Protein AF-A0A7R8CVW8-F1 (afdb_monomer_lite)

Organism: Lepeophtheirus salmonis (NCBI:txid72036)

Foldseek 3Di:
DDDDDDPDDDDDDDPVRVVVVVVVVPDPDDDDPPPPPPPPQPKQKEKEKEKDLDDPVLVVLLLLLLCLVCVVPDDDADWDKWQDDDLCPVPDDPVSSVNYDYHYAYLAPDDADPVLDDPLLHLCNAAAPVPRDDNCVDPVSSVVGPPMIIMIGIDMDRDDDPPCVVVVVVVVVVVVSNVVSSSVSNSRSCCNVRPPDDPVVSVVSNVVD

Radius of gyration: 22.83 Å; chains: 1; bounding box: 54×41×63 Å

Structure (mmCIF, N/CA/C/O backbone):
data_AF-A0A7R8CVW8-F1
#
_entry.id   AF-A0A7R8CVW8-F1
#
loop_
_atom_site.group_PDB
_atom_site.id
_atom_site.type_symbol
_atom_site.label_atom_id
_atom_site.label_alt_id
_atom_site.label_comp_id
_atom_site.label_asym_id
_atom_site.label_entity_id
_atom_site.label_seq_id
_atom_site.pdbx_PDB_ins_code
_atom_site.Cartn_x
_atom_site.Cartn_y
_atom_site.Cartn_z
_atom_site.occupancy
_atom_site.B_iso_or_equiv
_atom_site.auth_seq_id
_atom_site.auth_comp_id
_atom_site.auth_asym_id
_atom_site.auth_atom_id
_atom_site.pdbx_PDB_model_num
ATOM 1 N N . MET A 1 1 ? -0.055 -25.886 -11.369 1.00 27.88 1 MET A N 1
ATOM 2 C CA . MET A 1 1 ? -0.502 -26.611 -12.577 1.00 27.88 1 MET A CA 1
ATOM 3 C C . MET A 1 1 ? -0.217 -25.698 -13.759 1.00 27.88 1 MET A C 1
ATOM 5 O O . MET A 1 1 ? -0.668 -24.564 -13.718 1.00 27.88 1 MET A O 1
ATOM 9 N N . TYR A 1 2 ? 0.627 -26.107 -14.709 1.00 22.52 2 TYR A N 1
ATOM 10 C CA . TYR A 1 2 ? 1.011 -25.260 -15.848 1.00 22.52 2 TYR A CA 1
ATOM 11 C C . TYR A 1 2 ? -0.033 -25.428 -16.958 1.00 22.52 2 TYR A C 1
ATOM 13 O O . TYR A 1 2 ? -0.395 -26.562 -17.266 1.00 22.52 2 TYR A O 1
ATOM 21 N N . VAL A 1 3 ? -0.530 -24.329 -17.525 1.00 26.33 3 VAL A N 1
ATOM 22 C CA . VAL A 1 3 ? -1.507 -24.349 -18.625 1.00 26.33 3 VAL A CA 1
ATOM 23 C C . VAL A 1 3 ? -0.817 -23.799 -19.867 1.00 26.33 3 VAL A C 1
ATOM 25 O O . VAL A 1 3 ? -0.407 -22.640 -19.882 1.00 26.33 3 VAL A O 1
ATOM 28 N N . GLU A 1 4 ? -0.663 -24.627 -20.901 1.00 26.00 4 GLU A N 1
ATOM 29 C CA . GLU A 1 4 ? -0.124 -24.175 -22.186 1.00 26.00 4 GLU A CA 1
ATOM 30 C C . GLU A 1 4 ? -1.107 -23.219 -22.891 1.00 26.00 4 GLU A C 1
ATOM 32 O O . GLU A 1 4 ? -2.299 -23.531 -22.999 1.00 26.00 4 GLU A O 1
ATOM 37 N N . PRO A 1 5 ? -0.642 -22.079 -23.436 1.00 31.22 5 PRO A N 1
ATOM 38 C CA . PRO A 1 5 ? -1.473 -21.227 -24.278 1.00 31.22 5 PRO A CA 1
ATOM 39 C C . PRO A 1 5 ? -1.830 -21.934 -25.592 1.00 31.22 5 PRO A C 1
ATOM 41 O O . PRO A 1 5 ? -0.961 -22.268 -26.396 1.00 31.22 5 PRO A O 1
ATOM 44 N N . SER A 1 6 ? -3.125 -22.135 -25.848 1.00 29.86 6 SER A N 1
ATOM 45 C CA . SER A 1 6 ? -3.589 -22.828 -27.057 1.00 29.86 6 SER A CA 1
ATOM 46 C C . SER A 1 6 ? -3.179 -22.110 -28.357 1.00 29.86 6 SER A C 1
ATOM 48 O O . SER A 1 6 ? -3.366 -20.899 -28.489 1.00 29.86 6 SER A O 1
ATOM 50 N N . HIS A 1 7 ? -2.700 -22.871 -29.349 1.00 40.75 7 HIS A N 1
ATOM 51 C CA . HIS A 1 7 ? -2.137 -22.428 -30.643 1.00 40.75 7 HIS A CA 1
ATOM 52 C C . HIS A 1 7 ? -3.096 -21.697 -31.626 1.00 40.75 7 HIS A C 1
ATOM 54 O O . HIS A 1 7 ? -2.975 -21.856 -32.839 1.00 40.75 7 HIS A O 1
ATOM 60 N N . LYS A 1 8 ? -4.070 -20.902 -31.166 1.00 35.72 8 LYS A N 1
ATOM 61 C CA . LYS A 1 8 ? -5.133 -20.350 -32.036 1.00 35.72 8 LYS A CA 1
ATOM 62 C C . LYS A 1 8 ? -4.965 -18.902 -32.513 1.00 35.72 8 LYS A C 1
ATOM 64 O O . LYS A 1 8 ? -5.762 -18.478 -33.337 1.00 35.72 8 LYS A O 1
ATOM 69 N N . ASN A 1 9 ? -3.920 -18.183 -32.089 1.00 33.19 9 ASN A N 1
ATOM 70 C CA . ASN A 1 9 ? -3.653 -16.792 -32.507 1.00 33.19 9 ASN A CA 1
ATOM 71 C C . ASN A 1 9 ? -2.231 -16.578 -33.072 1.00 33.19 9 ASN A C 1
ATOM 73 O O . ASN A 1 9 ? -1.580 -15.575 -32.786 1.00 33.19 9 ASN A O 1
ATOM 77 N N . LEU A 1 10 ? -1.731 -17.513 -33.887 1.00 36.84 10 LEU A N 1
ATOM 78 C CA . LEU A 1 10 ? -0.516 -17.283 -34.678 1.00 36.84 10 LEU A CA 1
ATOM 79 C C . LEU A 1 10 ? -0.865 -16.491 -35.946 1.00 36.84 10 LEU A C 1
ATOM 81 O O . LEU A 1 10 ? -1.418 -17.038 -36.899 1.00 36.84 10 LEU A O 1
ATOM 85 N N . VAL A 1 11 ? -0.524 -15.200 -35.961 1.00 39.88 11 VAL A N 1
ATOM 86 C CA . VAL A 1 11 ? -0.596 -14.372 -37.174 1.00 39.88 11 VAL A CA 1
ATOM 87 C C . VAL A 1 11 ? 0.464 -14.879 -38.165 1.00 39.88 11 VAL A C 1
ATOM 89 O O . VAL A 1 11 ? 1.637 -14.963 -37.795 1.00 39.88 11 VAL A O 1
ATOM 92 N N . PRO A 1 12 ? 0.104 -15.239 -39.411 1.00 37.38 12 PRO A N 1
ATOM 93 C CA . PRO A 1 12 ? 1.076 -15.745 -40.372 1.00 37.38 12 PRO A CA 1
ATOM 94 C C . PRO A 1 12 ? 2.044 -14.635 -40.797 1.00 37.38 12 PRO A C 1
ATOM 96 O O . PRO A 1 12 ? 1.627 -13.634 -41.377 1.00 37.38 12 PRO A O 1
ATOM 99 N N . LEU A 1 13 ? 3.343 -14.851 -40.557 1.00 40.28 13 LEU A N 1
ATOM 100 C CA . LEU A 1 13 ? 4.413 -13.924 -40.939 1.00 40.28 13 LEU A CA 1
ATOM 101 C C . LEU A 1 13 ? 4.342 -13.567 -42.430 1.00 40.28 13 LEU A C 1
ATOM 103 O O . LEU A 1 13 ? 4.180 -14.452 -43.288 1.00 40.28 13 LEU A O 1
ATOM 107 N N . ARG A 1 14 ? 4.499 -12.273 -42.719 1.00 46.41 14 ARG A N 1
ATOM 108 C CA . ARG A 1 14 ? 4.509 -11.677 -44.060 1.00 46.41 14 ARG A CA 1
ATOM 109 C C . ARG A 1 14 ? 5.733 -12.145 -44.845 1.00 46.41 14 ARG A C 1
ATOM 111 O O . ARG A 1 14 ? 6.725 -12.595 -44.277 1.00 46.41 14 ARG A O 1
ATOM 118 N N . LYS A 1 15 ? 5.675 -12.053 -46.176 1.00 41.94 15 LYS A N 1
ATOM 119 C CA . LYS A 1 15 ? 6.746 -12.561 -47.056 1.00 41.94 15 LYS A CA 1
ATOM 120 C C . LYS A 1 15 ? 8.104 -11.907 -46.756 1.00 41.94 15 LYS A C 1
ATOM 122 O O . LYS A 1 15 ? 9.101 -12.607 -46.648 1.00 41.94 15 LYS A O 1
ATOM 127 N N . GLU A 1 16 ? 8.091 -10.599 -46.513 1.00 41.47 16 GLU A N 1
ATOM 128 C CA . GLU A 1 16 ? 9.238 -9.787 -46.083 1.00 41.47 16 GLU A CA 1
ATOM 129 C C . GLU A 1 16 ? 9.864 -10.255 -44.750 1.00 41.47 16 GLU A C 1
ATOM 131 O O . GLU A 1 16 ? 11.083 -10.306 -44.618 1.00 41.47 16 GLU A O 1
ATOM 136 N N . GLU A 1 17 ? 9.047 -10.698 -43.789 1.00 41.50 17 GLU A N 1
ATOM 137 C CA . GLU A 1 17 ? 9.511 -11.228 -42.496 1.00 41.50 17 GLU A CA 1
ATOM 138 C C . GLU A 1 17 ? 1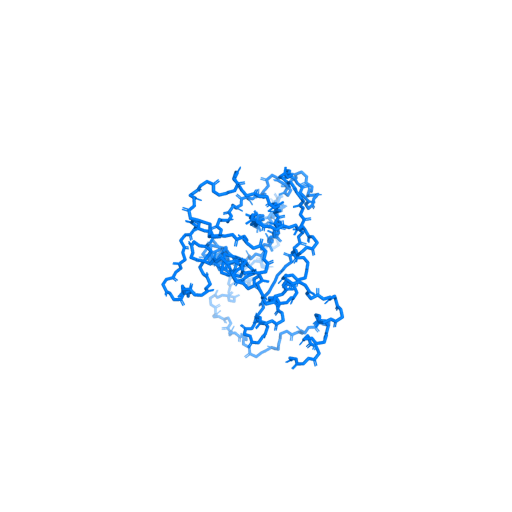0.128 -12.633 -42.646 1.00 41.50 17 GLU A C 1
ATOM 140 O O . GLU A 1 17 ? 11.053 -12.989 -41.919 1.00 41.50 17 GLU A O 1
ATOM 145 N N . ARG A 1 18 ? 9.665 -13.428 -43.624 1.00 44.22 18 ARG A N 1
ATOM 146 C CA . ARG A 1 18 ? 10.248 -14.745 -43.949 1.00 44.22 18 ARG A CA 1
ATOM 147 C C . ARG A 1 18 ? 11.584 -14.621 -44.674 1.00 44.22 18 ARG A C 1
ATOM 149 O O . ARG A 1 18 ? 12.497 -15.390 -44.387 1.00 44.22 18 ARG A O 1
ATOM 156 N N . GLU A 1 19 ? 11.695 -13.666 -45.595 1.00 40.41 19 GLU A N 1
ATOM 157 C CA . GLU A 1 19 ? 12.929 -13.411 -46.345 1.00 40.41 19 GLU A CA 1
ATOM 158 C C . GLU A 1 19 ? 14.057 -12.966 -45.396 1.00 40.41 19 GLU A C 1
ATOM 160 O O . GLU A 1 19 ? 15.161 -13.508 -45.480 1.00 40.41 19 GLU A O 1
ATOM 165 N N . LEU A 1 20 ? 13.755 -12.117 -44.403 1.00 41.78 20 LEU A N 1
ATOM 166 C CA . LEU A 1 20 ? 14.715 -11.689 -43.377 1.00 41.78 20 LEU A CA 1
ATOM 167 C C . LEU A 1 20 ? 15.261 -12.863 -42.536 1.00 41.78 20 LEU A C 1
ATOM 169 O O . LEU A 1 20 ? 16.472 -12.993 -42.381 1.00 41.78 20 LEU A O 1
ATOM 173 N N . ILE A 1 21 ? 14.383 -13.758 -42.064 1.00 43.25 21 ILE A N 1
ATOM 174 C CA . ILE A 1 21 ? 14.769 -14.949 -41.280 1.00 43.25 21 ILE A CA 1
ATOM 175 C C . ILE A 1 21 ? 15.561 -15.952 -42.138 1.00 43.25 21 ILE A C 1
ATOM 177 O O . ILE A 1 21 ? 16.491 -16.593 -41.653 1.00 43.25 21 ILE A O 1
ATOM 181 N N . SER A 1 22 ? 15.234 -16.084 -43.428 1.00 39.56 22 SER A N 1
ATOM 182 C CA . SER A 1 22 ? 15.992 -16.954 -44.339 1.00 39.56 22 SER A CA 1
ATOM 183 C C . SER A 1 22 ? 17.389 -16.414 -44.679 1.00 39.56 22 SER A C 1
ATOM 185 O O . SER A 1 22 ? 18.292 -17.203 -44.959 1.00 39.56 22 SER A O 1
ATOM 187 N N . GLY A 1 23 ? 17.588 -15.092 -44.611 1.00 39.16 23 GLY A N 1
ATOM 188 C CA . GLY A 1 23 ? 18.863 -14.435 -44.906 1.00 39.16 23 GLY A CA 1
ATOM 189 C C . GLY A 1 23 ? 19.966 -14.716 -43.880 1.00 39.16 23 GLY A C 1
ATOM 190 O O . GLY A 1 23 ? 21.131 -14.819 -44.257 1.00 39.16 23 GLY A O 1
ATOM 191 N N . GLU A 1 24 ? 19.619 -14.917 -42.605 1.00 41.38 24 GLU A N 1
ATOM 192 C CA . GLU A 1 24 ? 20.600 -15.211 -41.543 1.00 41.38 24 GLU A CA 1
ATOM 193 C C . GLU A 1 24 ? 21.179 -16.637 -41.611 1.00 41.38 24 GLU A C 1
ATOM 195 O O . GLU A 1 24 ? 22.211 -16.916 -41.005 1.00 41.38 24 GLU A O 1
ATOM 200 N N . ILE A 1 25 ? 20.558 -17.547 -42.371 1.00 39.38 25 ILE A N 1
ATOM 201 C CA . ILE A 1 25 ? 20.956 -18.966 -42.430 1.00 39.38 25 ILE A CA 1
ATOM 202 C C . ILE A 1 25 ? 21.993 -19.228 -43.548 1.00 39.38 25 ILE A C 1
ATOM 204 O O . ILE A 1 25 ? 22.641 -20.274 -43.568 1.00 39.38 25 ILE A O 1
ATOM 208 N N . ALA A 1 26 ? 22.209 -18.276 -44.466 1.00 34.06 26 ALA A N 1
ATOM 209 C CA . ALA A 1 26 ? 22.948 -18.496 -45.714 1.00 34.06 26 ALA A CA 1
ATOM 210 C C . ALA A 1 26 ? 24.179 -17.583 -45.918 1.00 34.06 26 ALA A C 1
ATOM 212 O O . ALA A 1 26 ? 24.284 -16.888 -46.926 1.00 34.06 26 ALA A O 1
ATOM 213 N N . SER A 1 27 ? 25.169 -17.635 -45.016 1.00 36.84 27 SER A N 1
ATOM 214 C CA . SER A 1 27 ? 26.554 -17.240 -45.363 1.00 36.84 27 SER A CA 1
ATOM 215 C C . SER A 1 27 ? 27.634 -17.978 -44.555 1.00 36.84 27 SER A C 1
ATOM 217 O O . SER A 1 27 ? 28.427 -17.402 -43.814 1.00 36.84 27 SER A O 1
ATOM 219 N N . SER A 1 28 ? 27.731 -19.296 -44.750 1.00 43.91 28 SER A N 1
ATOM 220 C CA . SER A 1 28 ? 28.918 -20.059 -44.347 1.00 43.91 28 SER A CA 1
ATOM 221 C C . SER A 1 28 ? 30.106 -19.720 -45.263 1.00 43.91 28 SER A C 1
ATOM 223 O O . SER A 1 28 ? 30.256 -20.315 -46.331 1.00 43.91 28 SER A O 1
ATOM 225 N N . GLY A 1 29 ? 30.951 -18.765 -44.867 1.00 35.19 29 GLY A N 1
ATOM 226 C CA . GLY A 1 29 ? 32.077 -18.325 -45.696 1.00 35.19 29 GLY A CA 1
ATOM 227 C C . GLY A 1 29 ? 33.127 -17.503 -44.951 1.00 35.19 29 GLY A C 1
ATOM 228 O O . GLY A 1 29 ? 33.115 -16.284 -45.027 1.00 35.19 29 GLY A O 1
ATOM 229 N N . SER A 1 30 ? 34.065 -18.196 -44.294 1.00 34.50 30 SER A N 1
ATOM 230 C CA . SER A 1 30 ? 35.358 -17.691 -43.786 1.00 34.50 30 SER A CA 1
ATOM 231 C C . SER A 1 30 ? 35.377 -16.428 -42.900 1.00 34.50 30 SER A C 1
ATOM 233 O O . SER A 1 30 ? 35.234 -15.307 -43.371 1.00 34.50 30 SER A O 1
ATOM 235 N N . GLY A 1 31 ? 35.818 -16.603 -41.649 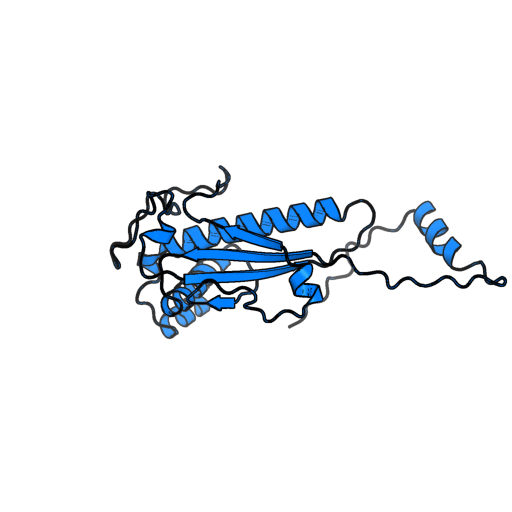1.00 40.84 31 GLY A N 1
ATOM 236 C CA . GLY A 1 31 ? 36.726 -15.626 -41.036 1.00 40.84 31 GLY A CA 1
ATOM 237 C C . GLY A 1 31 ? 36.123 -14.342 -40.461 1.00 40.84 31 GLY A C 1
ATOM 238 O O . GLY A 1 31 ? 36.665 -13.268 -40.693 1.00 40.84 31 GLY A O 1
ATOM 239 N N . ALA A 1 32 ? 35.102 -14.450 -39.611 1.00 27.47 32 ALA A N 1
ATOM 240 C CA . ALA A 1 32 ? 34.828 -13.420 -38.611 1.00 27.47 32 ALA A CA 1
ATOM 241 C C . ALA A 1 32 ? 34.592 -14.073 -37.246 1.00 27.47 32 ALA A C 1
ATOM 243 O O . ALA A 1 32 ? 33.655 -14.853 -37.078 1.00 27.47 32 ALA A O 1
ATOM 244 N N . PHE A 1 33 ? 35.422 -13.728 -36.256 1.00 30.69 33 PHE A N 1
ATOM 245 C CA . PHE A 1 33 ? 35.070 -13.927 -34.851 1.00 30.69 33 PHE A CA 1
ATOM 246 C C . PHE A 1 33 ? 33.942 -12.950 -34.518 1.00 30.69 33 PHE A C 1
ATOM 248 O O . PHE A 1 33 ? 34.175 -11.870 -33.974 1.00 30.69 33 PHE A O 1
ATOM 255 N N . VAL A 1 34 ? 32.707 -13.326 -34.853 1.00 27.77 34 VAL A N 1
ATOM 256 C CA . VAL A 1 34 ? 31.542 -12.712 -34.228 1.00 27.77 34 VAL A CA 1
ATOM 257 C C . VAL A 1 34 ? 31.599 -13.148 -32.775 1.00 27.77 34 VAL A C 1
ATOM 259 O O . VAL A 1 34 ? 31.191 -14.253 -32.418 1.00 27.77 34 VAL A O 1
ATOM 262 N N . PHE A 1 35 ? 32.153 -12.271 -31.937 1.00 24.70 35 PHE A N 1
ATOM 263 C CA . PHE A 1 35 ? 31.831 -12.267 -30.525 1.00 24.70 35 PHE A CA 1
ATOM 264 C C . PHE A 1 35 ? 30.307 -12.271 -30.456 1.00 24.70 35 PHE A C 1
ATOM 266 O O . PHE A 1 35 ? 29.670 -11.246 -30.707 1.00 24.70 35 PHE A O 1
ATOM 273 N N . ILE A 1 36 ? 29.726 -13.424 -30.120 1.00 29.56 36 ILE A N 1
ATOM 274 C CA . ILE A 1 36 ? 28.378 -13.480 -29.575 1.00 29.56 36 ILE A CA 1
ATOM 275 C C . ILE A 1 36 ? 28.516 -12.801 -28.219 1.00 29.56 36 ILE A C 1
ATOM 277 O O . ILE A 1 36 ? 28.740 -13.442 -27.192 1.00 29.56 36 ILE A O 1
ATOM 281 N N . ALA A 1 37 ? 28.491 -11.467 -28.255 1.00 29.45 37 ALA A N 1
ATOM 282 C CA . ALA A 1 37 ? 28.358 -10.642 -27.083 1.00 29.45 37 ALA A CA 1
ATOM 283 C C . ALA A 1 37 ? 27.159 -11.217 -26.347 1.00 29.45 37 ALA A C 1
ATOM 285 O O . ALA A 1 37 ? 26.071 -11.314 -26.927 1.00 29.45 37 ALA A O 1
ATOM 286 N N . ILE A 1 38 ? 27.413 -11.677 -25.119 1.00 38.94 38 ILE A N 1
ATOM 287 C CA . ILE A 1 38 ? 26.400 -12.201 -24.212 1.00 38.94 38 ILE A CA 1
ATOM 288 C C . ILE A 1 38 ? 25.276 -11.184 -24.261 1.00 38.94 38 ILE A C 1
ATOM 290 O O . ILE A 1 38 ? 25.444 -10.059 -23.789 1.00 38.94 38 ILE A O 1
ATOM 294 N N . THR A 1 39 ? 24.181 -11.542 -24.929 1.00 42.22 39 THR A N 1
ATOM 295 C CA . THR A 1 39 ? 23.080 -10.615 -25.130 1.00 42.22 39 THR A CA 1
ATOM 296 C C . THR A 1 39 ? 22.437 -10.535 -23.766 1.00 42.22 39 THR A C 1
ATOM 298 O O . THR A 1 39 ? 21.651 -11.412 -23.407 1.00 42.22 39 THR A O 1
ATOM 301 N N . GLN A 1 40 ? 22.865 -9.556 -22.961 1.00 49.12 40 GLN A N 1
ATOM 302 C CA . GLN A 1 40 ? 22.239 -9.272 -21.686 1.00 49.12 40 GLN A CA 1
ATOM 303 C C . GLN A 1 40 ? 20.766 -9.078 -22.005 1.00 49.12 40 GLN A C 1
ATOM 305 O O . GLN A 1 40 ? 20.382 -8.135 -22.694 1.00 49.12 40 GLN A O 1
ATOM 310 N N . PHE A 1 41 ? 19.958 -10.048 -21.587 1.00 54.00 41 PHE A N 1
ATOM 311 C CA . PHE A 1 41 ? 18.521 -9.909 -21.631 1.00 54.00 41 PHE A CA 1
ATOM 312 C C . PHE A 1 41 ? 18.220 -8.720 -20.732 1.00 54.00 41 PHE A C 1
ATOM 314 O O . PHE A 1 41 ? 18.462 -8.804 -19.527 1.00 54.00 41 PHE A O 1
ATOM 321 N N . GLU A 1 42 ? 17.772 -7.614 -21.322 1.00 59.06 42 GLU A N 1
ATOM 322 C CA . GLU A 1 42 ? 17.341 -6.458 -20.551 1.00 59.06 42 GLU A CA 1
ATOM 323 C C . GLU A 1 42 ? 16.202 -6.925 -19.641 1.00 59.06 42 GLU A C 1
ATOM 325 O O . GLU A 1 42 ? 15.136 -7.363 -20.078 1.00 59.06 42 GLU A O 1
ATOM 330 N N . MET A 1 43 ? 16.529 -6.980 -18.354 1.00 67.19 43 MET A N 1
ATOM 331 C CA . MET A 1 43 ? 15.699 -7.528 -17.299 1.00 67.19 43 MET A CA 1
ATOM 332 C C . MET A 1 43 ? 15.317 -6.360 -16.415 1.00 67.19 43 MET A C 1
ATOM 334 O O . MET A 1 43 ? 16.145 -5.829 -15.673 1.00 67.19 43 MET A O 1
ATOM 338 N N . LEU A 1 44 ? 14.056 -5.959 -16.495 1.00 75.50 44 LEU A N 1
ATOM 339 C CA . LEU A 1 44 ? 13.541 -4.901 -15.655 1.00 75.50 44 LEU A CA 1
ATOM 340 C C . LEU A 1 44 ? 13.243 -5.478 -14.269 1.00 75.50 44 LEU A C 1
ATOM 342 O O . LEU A 1 44 ? 12.343 -6.303 -14.114 1.00 75.50 44 LEU A O 1
ATOM 346 N N . ILE A 1 45 ? 13.976 -5.015 -13.258 1.00 85.88 45 ILE A N 1
ATOM 347 C CA . ILE A 1 45 ? 13.766 -5.394 -11.859 1.00 85.88 45 ILE A CA 1
ATOM 348 C C . ILE A 1 45 ? 13.273 -4.159 -11.100 1.00 85.88 45 ILE A C 1
ATOM 350 O O . ILE A 1 45 ? 13.993 -3.165 -11.003 1.00 85.88 45 ILE A O 1
ATOM 354 N N . LYS A 1 46 ? 12.063 -4.220 -10.534 1.00 88.94 46 LYS A N 1
ATOM 355 C CA . LYS A 1 46 ? 11.516 -3.171 -9.660 1.00 88.94 46 LYS A CA 1
ATOM 356 C C . LYS A 1 46 ? 11.103 -3.736 -8.312 1.00 88.94 46 LYS A C 1
ATOM 358 O O . LYS A 1 46 ? 10.460 -4.775 -8.232 1.00 88.94 46 LYS A O 1
ATOM 363 N N . GLU A 1 47 ? 11.449 -3.031 -7.245 1.00 90.75 47 GLU A N 1
ATOM 364 C CA . GLU A 1 47 ? 10.987 -3.324 -5.890 1.00 90.75 47 GLU A CA 1
ATOM 365 C C . GLU A 1 47 ? 10.057 -2.205 -5.430 1.00 90.75 47 GLU A C 1
ATOM 367 O O . GLU A 1 47 ? 10.505 -1.103 -5.101 1.00 90.75 47 GLU A O 1
ATOM 372 N N . PHE A 1 48 ? 8.759 -2.498 -5.424 1.00 92.69 48 PHE A N 1
ATOM 373 C CA . PHE A 1 48 ? 7.737 -1.603 -4.906 1.00 92.69 48 PHE A CA 1
ATOM 374 C C . PHE A 1 48 ? 7.659 -1.758 -3.387 1.00 92.69 48 PHE A C 1
ATOM 376 O O . PHE A 1 48 ? 7.480 -2.860 -2.865 1.00 92.69 48 PHE A O 1
ATOM 383 N N . ARG A 1 49 ? 7.817 -0.644 -2.675 1.00 95.56 49 ARG A N 1
ATOM 384 C CA . ARG A 1 49 ? 7.790 -0.562 -1.215 1.00 95.56 49 ARG A CA 1
ATOM 385 C C . ARG A 1 49 ? 6.524 0.152 -0.783 1.00 95.56 49 ARG A C 1
ATOM 387 O O . ARG A 1 49 ? 6.429 1.369 -0.955 1.00 95.56 49 ARG A O 1
ATOM 394 N N . VAL A 1 50 ? 5.581 -0.595 -0.222 1.00 95.88 50 VAL A N 1
ATOM 395 C CA . VAL A 1 50 ? 4.307 -0.056 0.266 1.00 95.88 50 VAL A CA 1
ATOM 396 C C . VAL A 1 50 ? 4.344 -0.023 1.785 1.00 95.88 50 VAL A C 1
ATOM 398 O O . VAL A 1 50 ? 4.459 -1.065 2.427 1.00 95.88 50 VAL A O 1
ATOM 401 N N . THR A 1 51 ? 4.309 1.176 2.360 1.00 95.31 51 THR A N 1
ATOM 402 C CA . THR A 1 51 ? 4.283 1.354 3.821 1.00 95.31 51 THR A CA 1
ATOM 403 C C . THR A 1 51 ? 2.836 1.307 4.298 1.00 95.31 51 THR A C 1
ATOM 405 O O . THR A 1 51 ? 1.976 1.876 3.628 1.00 95.31 51 THR A O 1
ATOM 408 N N . LEU A 1 52 ? 2.553 0.665 5.436 1.00 96.81 52 LEU A N 1
ATOM 409 C CA . LEU A 1 52 ? 1.203 0.618 6.017 1.00 96.81 52 LEU A CA 1
ATOM 410 C C . LEU A 1 52 ? 1.206 0.788 7.544 1.00 96.81 52 LEU A C 1
ATOM 412 O O . LEU A 1 52 ? 2.130 0.303 8.202 1.00 96.81 52 LEU A O 1
ATOM 416 N N . PRO A 1 53 ? 0.150 1.397 8.121 1.00 96.75 53 PRO A N 1
ATOM 417 C CA . PRO A 1 53 ? -0.043 1.562 9.565 1.00 96.75 53 PRO A CA 1
ATOM 418 C C . PRO A 1 53 ? -0.584 0.271 10.224 1.00 96.75 53 PRO A C 1
ATOM 420 O O . PRO A 1 53 ? -1.686 0.230 10.784 1.00 96.75 53 PRO A O 1
ATOM 423 N N . MET A 1 54 ? 0.154 -0.830 10.091 1.00 96.12 54 MET A N 1
ATOM 424 C CA . MET A 1 54 ? -0.178 -2.118 10.705 1.00 96.12 54 MET A CA 1
ATOM 425 C C . MET A 1 54 ? 1.070 -2.924 11.055 1.00 96.12 54 MET A C 1
ATOM 427 O O . MET A 1 54 ? 2.177 -2.608 10.626 1.00 96.12 54 MET A O 1
ATOM 431 N N . THR A 1 55 ? 0.899 -3.963 11.863 1.00 94.88 55 THR A N 1
ATOM 432 C CA . THR A 1 55 ? 1.933 -4.973 12.103 1.00 94.88 55 THR A CA 1
ATOM 433 C C . THR A 1 55 ? 2.064 -5.919 10.906 1.00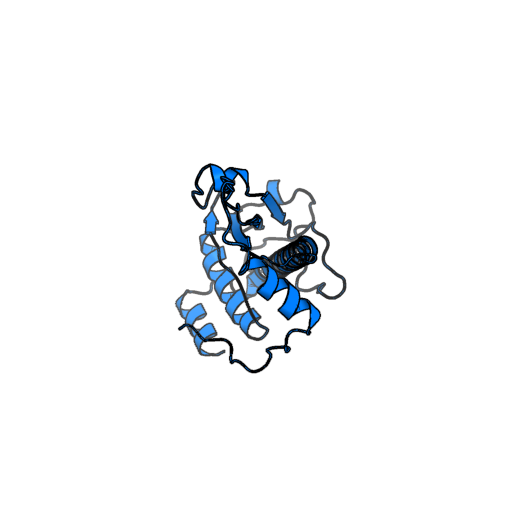 94.88 55 THR A C 1
ATOM 435 O O . THR A 1 55 ? 1.180 -6.014 10.055 1.00 94.88 55 THR A O 1
ATOM 438 N N . VAL A 1 56 ? 3.172 -6.662 10.847 1.00 90.44 56 VAL A N 1
ATOM 439 C CA . VAL A 1 56 ? 3.368 -7.728 9.846 1.00 90.44 56 VAL A CA 1
ATOM 440 C C . VAL A 1 56 ? 2.349 -8.857 10.016 1.00 90.44 56 VAL A C 1
ATOM 442 O O . VAL A 1 56 ? 1.872 -9.406 9.028 1.00 90.44 56 VAL A O 1
ATOM 445 N N . ASP A 1 57 ? 1.994 -9.168 11.259 1.00 88.69 57 ASP A N 1
ATOM 446 C CA . ASP A 1 57 ? 1.131 -10.297 11.602 1.00 88.69 57 ASP A CA 1
ATOM 447 C C . ASP A 1 57 ? -0.334 -9.975 11.217 1.00 88.69 57 ASP A C 1
ATOM 449 O O . ASP A 1 57 ? -1.027 -10.801 10.628 1.00 88.69 57 ASP A O 1
ATOM 453 N N . GLU A 1 58 ? -0.772 -8.724 11.427 1.00 94.25 58 GLU A N 1
ATOM 454 C CA . GLU A 1 58 ? -2.030 -8.197 10.871 1.00 94.25 58 GLU A CA 1
ATOM 455 C C . GLU A 1 58 ? -2.029 -8.189 9.339 1.00 94.25 58 GLU A C 1
ATOM 457 O O . GLU A 1 58 ? -3.029 -8.571 8.733 1.00 94.25 58 GLU A O 1
ATOM 462 N N . TYR A 1 59 ? -0.920 -7.784 8.704 1.00 92.38 59 TYR A N 1
ATOM 463 C CA . TYR A 1 59 ? -0.836 -7.713 7.243 1.00 92.38 59 TYR A CA 1
ATOM 464 C C . TYR A 1 59 ? -1.066 -9.075 6.575 1.00 92.38 59 TYR A C 1
ATOM 466 O O . TYR A 1 59 ? -1.725 -9.127 5.543 1.00 92.38 59 TYR A O 1
ATOM 474 N N . GLN A 1 60 ? -0.592 -10.177 7.168 1.00 86.88 60 GLN A N 1
ATOM 475 C CA . GLN A 1 60 ? -0.824 -11.528 6.636 1.00 86.88 60 GLN A CA 1
ATOM 476 C C . GLN A 1 60 ? -2.324 -11.852 6.524 1.00 86.88 60 GLN A C 1
ATOM 478 O O . GLN A 1 60 ? -2.783 -12.317 5.481 1.00 86.88 60 GLN A O 1
ATOM 483 N N . VAL A 1 61 ? -3.105 -11.545 7.565 1.00 91.00 61 VAL A N 1
ATOM 484 C CA . VAL A 1 61 ? -4.567 -11.731 7.569 1.00 91.00 61 VAL A CA 1
ATOM 485 C C . VAL A 1 61 ? -5.243 -10.739 6.616 1.00 91.00 61 VAL A C 1
ATOM 487 O O . VAL A 1 61 ? -6.090 -11.123 5.808 1.00 91.00 61 VAL A O 1
ATOM 490 N N . ALA A 1 62 ? -4.841 -9.468 6.677 1.00 92.94 62 ALA A N 1
ATOM 491 C CA . ALA A 1 62 ? -5.395 -8.381 5.876 1.00 92.94 62 ALA A CA 1
ATOM 492 C C . ALA A 1 62 ? -5.217 -8.603 4.369 1.00 92.94 62 ALA A C 1
ATOM 494 O O . ALA A 1 62 ? -6.138 -8.361 3.586 1.00 92.94 62 ALA A O 1
ATOM 495 N N . GLN A 1 63 ? -4.038 -9.081 3.966 1.00 87.81 63 GLN A N 1
ATOM 496 C CA . GLN A 1 63 ? -3.713 -9.417 2.590 1.00 87.81 63 GLN A CA 1
ATOM 497 C C . GLN A 1 63 ? -4.591 -10.558 2.092 1.00 87.81 63 GLN A C 1
ATOM 499 O O . GLN A 1 63 ? -5.225 -10.392 1.058 1.00 87.81 63 GLN A O 1
ATOM 504 N N . LEU A 1 64 ? -4.631 -11.694 2.796 1.00 86.50 64 LEU A N 1
ATOM 505 C CA . LEU A 1 64 ? -5.388 -12.865 2.345 1.00 86.50 64 LEU A CA 1
ATOM 506 C C . LEU A 1 64 ? -6.885 -12.560 2.260 1.00 86.50 64 LEU A C 1
ATOM 508 O O . LEU A 1 64 ? -7.506 -12.855 1.244 1.00 86.50 64 LEU A O 1
ATOM 512 N N . TYR A 1 65 ? -7.437 -11.855 3.254 1.00 90.12 65 TYR A N 1
ATOM 513 C CA . TYR A 1 65 ? -8.805 -11.338 3.188 1.00 90.12 65 TYR A CA 1
ATOM 514 C C . TYR A 1 65 ? -9.029 -10.470 1.943 1.00 90.12 65 TYR A C 1
ATOM 516 O O . TYR A 1 65 ? -9.990 -10.667 1.202 1.00 90.12 65 TYR A O 1
ATOM 524 N N . SER A 1 66 ? -8.131 -9.513 1.693 1.00 88.19 66 SER A N 1
ATOM 525 C CA . SER A 1 66 ? -8.276 -8.578 0.574 1.00 88.19 66 SER A CA 1
ATOM 526 C C . SER A 1 66 ? -8.059 -9.258 -0.777 1.00 88.19 66 SER A C 1
ATOM 528 O O . SER A 1 66 ? -8.687 -8.855 -1.746 1.00 88.19 66 SER A O 1
ATOM 530 N N . VAL A 1 67 ? -7.230 -10.305 -0.855 1.00 84.12 67 VAL A N 1
ATOM 531 C CA . VAL A 1 67 ? -7.088 -11.157 -2.045 1.00 84.12 67 VAL A CA 1
ATOM 532 C C . VAL A 1 67 ? -8.342 -11.998 -2.257 1.00 84.12 67 VAL A C 1
ATOM 534 O O . VAL A 1 67 ? -8.796 -12.064 -3.387 1.00 84.12 67 VAL A O 1
ATOM 537 N N . ALA A 1 68 ? -8.942 -12.584 -1.219 1.00 82.19 68 ALA A N 1
ATOM 538 C CA . ALA A 1 68 ? -10.183 -13.353 -1.346 1.00 82.19 68 ALA A CA 1
ATOM 539 C C . ALA A 1 68 ? -11.391 -12.474 -1.735 1.00 82.19 68 ALA A C 1
ATOM 541 O O . ALA A 1 68 ? -12.253 -12.897 -2.503 1.00 82.19 68 ALA A O 1
ATOM 542 N N . GLU A 1 69 ? -11.457 -11.233 -1.246 1.00 82.62 69 GLU A N 1
ATOM 543 C CA . GLU A 1 69 ? -12.474 -10.260 -1.670 1.00 82.62 69 GLU A CA 1
ATOM 544 C C . GLU A 1 69 ? -12.196 -9.694 -3.072 1.00 82.62 69 GLU A C 1
ATOM 546 O O . GLU A 1 69 ? -13.128 -9.512 -3.857 1.00 82.62 69 G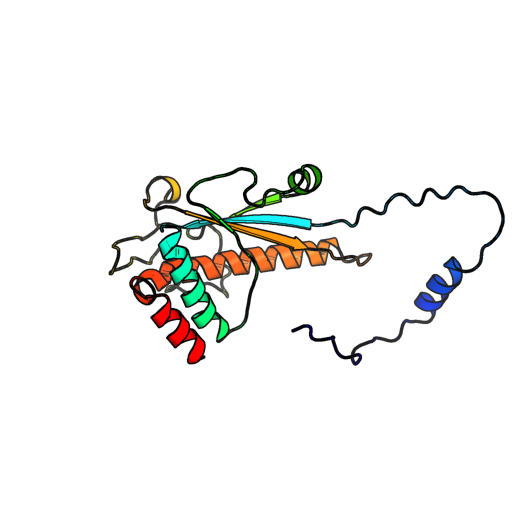LU A O 1
ATOM 551 N N . ALA A 1 70 ? -10.929 -9.436 -3.418 1.00 73.25 70 ALA A N 1
ATOM 552 C CA . ALA A 1 70 ? -10.545 -8.943 -4.739 1.00 73.25 70 ALA A CA 1
ATOM 553 C C . ALA A 1 70 ? -10.563 -10.034 -5.820 1.00 73.25 70 ALA A C 1
ATOM 555 O O . ALA A 1 70 ? -10.810 -9.702 -6.971 1.00 73.25 70 ALA A O 1
ATOM 556 N N . SER A 1 71 ? -10.381 -11.318 -5.486 1.00 65.44 71 SER A N 1
ATOM 557 C CA . SER A 1 71 ? -10.381 -12.434 -6.449 1.00 65.44 71 SER A CA 1
ATOM 558 C C . SER A 1 71 ? -11.747 -12.667 -7.091 1.00 65.44 71 SER A C 1
ATOM 560 O O . SER A 1 71 ? -11.810 -13.151 -8.219 1.00 65.44 71 SER A O 1
ATOM 562 N N . LYS A 1 72 ? -12.822 -12.177 -6.458 1.00 65.88 72 LYS A N 1
ATOM 563 C CA . LYS A 1 72 ? -14.145 -11.970 -7.077 1.00 65.88 72 LYS A CA 1
ATOM 564 C C . LYS A 1 72 ? -14.089 -11.059 -8.322 1.00 65.88 72 LYS A C 1
ATOM 566 O O . LYS A 1 72 ? -15.069 -10.980 -9.053 1.00 65.88 72 LYS A O 1
ATOM 571 N N . ASN A 1 73 ? -12.965 -10.364 -8.539 1.00 54.25 73 ASN A N 1
ATOM 572 C CA . ASN A 1 73 ? -12.679 -9.377 -9.585 1.00 54.25 73 ASN A CA 1
ATOM 573 C C . ASN A 1 73 ? -11.211 -9.450 -10.133 1.00 54.25 73 ASN A C 1
ATOM 575 O O . ASN A 1 73 ? -10.709 -8.441 -10.625 1.00 54.25 73 ASN A O 1
ATOM 579 N N . GLU A 1 74 ? -10.551 -10.623 -10.090 1.00 37.56 74 GLU A N 1
ATOM 580 C CA . GLU A 1 74 ? -9.197 -10.953 -10.636 1.00 37.56 74 GLU A CA 1
ATOM 581 C C . GLU A 1 74 ? -7.912 -10.557 -9.832 1.00 37.56 74 GLU A C 1
ATOM 583 O O . GLU A 1 74 ? -7.954 -9.973 -8.753 1.00 37.56 74 GLU A O 1
ATOM 588 N N . THR A 1 75 ? -6.735 -11.009 -10.309 1.00 42.25 75 THR A N 1
ATOM 589 C CA . THR A 1 75 ? -5.461 -11.216 -9.555 1.00 42.25 75 THR A CA 1
ATOM 590 C C . THR A 1 75 ? -4.214 -10.882 -10.408 1.00 42.25 75 THR A C 1
ATOM 592 O O . THR A 1 75 ? -4.339 -10.846 -11.626 1.00 42.25 75 THR A O 1
ATOM 595 N N . GLY A 1 76 ? -2.965 -10.727 -9.928 1.00 38.25 76 GLY A N 1
ATOM 596 C CA . GLY A 1 76 ? -2.329 -10.874 -8.598 1.00 38.25 76 GLY A CA 1
ATOM 597 C C . GLY A 1 76 ? -0.793 -11.091 -8.743 1.00 38.25 76 GLY A C 1
ATOM 598 O O . GLY A 1 76 ? -0.328 -11.348 -9.850 1.00 38.25 76 GLY A O 1
ATOM 599 N N . GLY A 1 77 ? 0.019 -11.005 -7.670 1.00 39.75 77 GLY A N 1
ATOM 600 C CA . GLY A 1 77 ? 1.500 -11.074 -7.770 1.00 39.75 77 GLY A CA 1
ATOM 601 C C . GLY A 1 77 ? 2.264 -11.286 -6.444 1.00 39.75 77 GLY A C 1
ATOM 602 O O . GLY A 1 77 ? 1.690 -11.145 -5.367 1.00 39.75 77 GLY A O 1
ATOM 603 N N . GLY A 1 78 ? 3.553 -11.662 -6.524 1.00 47.97 78 GLY A N 1
ATOM 604 C CA . GLY A 1 78 ? 4.379 -12.146 -5.394 1.00 47.97 78 GLY A CA 1
ATOM 605 C C . GLY A 1 78 ? 4.931 -11.087 -4.417 1.00 47.97 78 GLY A C 1
ATOM 606 O O . GLY A 1 78 ? 4.921 -9.887 -4.695 1.00 47.97 78 GLY A O 1
ATOM 607 N N . GLU A 1 79 ? 5.428 -11.530 -3.252 1.00 55.03 79 GLU A N 1
ATOM 608 C CA . GLU A 1 79 ? 5.676 -10.650 -2.096 1.00 55.03 79 GLU A CA 1
ATOM 609 C C . GLU A 1 79 ? 6.740 -11.124 -1.082 1.00 55.03 79 GLU A C 1
ATOM 611 O O . GLU A 1 79 ? 6.897 -12.318 -0.845 1.00 55.03 79 GLU A O 1
ATOM 616 N N . GLY A 1 80 ? 7.395 -10.160 -0.412 1.00 61.56 80 GLY A N 1
ATOM 617 C CA . GLY A 1 80 ? 7.978 -10.313 0.929 1.00 61.56 80 GLY A CA 1
ATOM 618 C C . GLY A 1 80 ? 7.566 -9.165 1.874 1.00 61.56 80 GLY A C 1
ATOM 619 O O . GLY A 1 80 ? 7.236 -8.071 1.415 1.00 61.56 80 GLY A O 1
ATOM 620 N N . VAL A 1 81 ? 7.594 -9.392 3.193 1.00 68.25 81 VAL A N 1
ATOM 621 C CA . VAL A 1 81 ? 7.039 -8.480 4.220 1.00 68.25 81 VAL A CA 1
ATOM 622 C C . VAL A 1 81 ? 8.031 -8.281 5.379 1.00 68.25 81 VAL A C 1
ATOM 624 O O . VAL A 1 81 ? 8.558 -9.266 5.890 1.00 68.25 81 VAL A O 1
ATOM 627 N N . GLU A 1 82 ? 8.285 -7.042 5.834 1.00 66.88 82 GLU A N 1
ATOM 628 C CA . GLU A 1 82 ? 9.231 -6.774 6.941 1.00 66.88 82 GLU A CA 1
ATOM 629 C C . GLU A 1 82 ? 8.782 -5.633 7.887 1.00 66.88 82 GLU A C 1
ATOM 631 O O . GLU A 1 82 ? 8.075 -4.703 7.495 1.00 66.88 82 GLU A O 1
ATOM 636 N N . ARG A 1 83 ? 9.232 -5.684 9.154 1.00 58.94 83 ARG A N 1
ATOM 637 C CA . ARG A 1 83 ? 8.937 -4.689 10.212 1.00 58.94 83 ARG A CA 1
ATOM 638 C C . ARG A 1 83 ? 9.738 -3.374 10.107 1.00 58.94 83 ARG A C 1
ATOM 640 O O . ARG A 1 83 ? 9.469 -2.462 10.881 1.00 58.94 83 ARG A O 1
ATOM 647 N N . ARG A 1 84 ? 10.750 -3.254 9.230 1.00 62.59 84 ARG A N 1
ATOM 648 C CA . ARG A 1 84 ? 11.597 -2.041 9.073 1.00 62.59 84 ARG A CA 1
ATOM 649 C C . ARG A 1 84 ? 12.118 -1.855 7.641 1.00 62.59 84 ARG A C 1
ATOM 651 O O . ARG A 1 84 ? 12.046 -2.764 6.820 1.00 62.59 84 ARG A O 1
ATOM 658 N N . PHE A 1 85 ? 12.682 -0.676 7.353 1.00 61.50 85 PHE A N 1
ATOM 659 C CA . PHE A 1 85 ? 13.356 -0.366 6.084 1.00 61.50 85 PHE A CA 1
ATOM 660 C C . PHE A 1 85 ? 14.706 -1.102 5.930 1.00 61.50 85 PHE A C 1
ATOM 662 O O . PHE A 1 85 ? 15.707 -0.679 6.508 1.00 61.50 85 PHE A O 1
ATOM 669 N N . ARG A 1 86 ? 14.768 -2.147 5.090 1.00 72.94 86 ARG A N 1
ATOM 670 C CA . ARG A 1 86 ? 16.001 -2.886 4.728 1.00 72.94 86 ARG A CA 1
ATOM 671 C C . ARG A 1 86 ? 16.429 -2.563 3.284 1.00 72.94 86 ARG A C 1
ATOM 673 O O . ARG A 1 86 ? 15.631 -2.131 2.444 1.00 72.94 86 ARG A O 1
ATOM 680 N N . LYS A 1 87 ? 17.723 -2.713 2.968 1.00 79.06 87 LYS A N 1
ATOM 681 C CA . LYS A 1 87 ? 18.277 -2.372 1.636 1.00 79.06 87 LYS A CA 1
ATOM 682 C C . LYS A 1 87 ? 18.038 -3.461 0.581 1.00 79.06 87 LYS A C 1
ATOM 684 O O . LYS A 1 87 ? 17.828 -3.117 -0.580 1.00 79.06 87 LYS A O 1
ATOM 689 N N . ASN A 1 88 ? 18.071 -4.734 0.969 1.00 84.31 88 ASN A N 1
ATOM 690 C CA . ASN A 1 88 ? 17.931 -5.897 0.086 1.00 84.31 88 ASN A CA 1
ATOM 691 C C . ASN A 1 88 ? 17.164 -7.002 0.831 1.00 84.31 88 ASN A C 1
ATOM 693 O O . ASN A 1 88 ? 17.781 -7.820 1.502 1.00 84.31 88 ASN A O 1
ATOM 697 N N . VAL A 1 89 ? 15.826 -6.957 0.807 1.00 80.50 89 VAL A N 1
ATOM 698 C CA . VAL A 1 89 ? 14.975 -7.942 1.512 1.00 80.50 89 VAL A CA 1
ATOM 699 C C . VAL A 1 89 ? 15.006 -9.290 0.806 1.00 80.50 89 VAL A C 1
ATOM 701 O O . VAL A 1 89 ? 15.152 -10.316 1.452 1.00 80.50 89 VAL A O 1
ATOM 704 N N . HIS A 1 90 ? 14.947 -9.252 -0.524 1.00 78.81 90 HIS A N 1
ATOM 705 C CA . HIS A 1 90 ? 14.916 -10.408 -1.425 1.00 78.81 90 HIS A CA 1
ATOM 706 C C . HIS A 1 90 ? 16.289 -11.043 -1.679 1.00 78.81 90 HIS A C 1
ATOM 708 O O . HIS A 1 90 ? 16.429 -11.845 -2.595 1.00 78.81 90 HIS A O 1
ATOM 714 N N . GLU A 1 91 ? 17.300 -10.626 -0.913 1.00 85.50 91 GLU A N 1
ATOM 715 C CA . GLU A 1 91 ? 18.675 -11.150 -0.920 1.00 85.50 91 GLU A CA 1
ATOM 716 C C . GLU A 1 91 ? 19.267 -11.307 -2.333 1.00 85.50 91 GLU A C 1
ATOM 718 O O . GLU A 1 91 ? 19.993 -12.244 -2.645 1.00 85.50 91 GLU A O 1
ATOM 723 N N . LEU A 1 92 ? 18.958 -10.336 -3.202 1.00 83.44 92 LEU A N 1
ATOM 724 C CA . LEU A 1 92 ? 19.413 -10.308 -4.586 1.00 83.44 92 LEU A CA 1
ATOM 725 C C . LEU A 1 92 ? 20.936 -10.246 -4.680 1.00 83.44 92 LEU A C 1
ATOM 727 O O . LEU A 1 92 ? 21.565 -9.398 -4.040 1.00 83.44 92 LEU A O 1
ATOM 731 N N . GLU A 1 93 ? 21.478 -11.064 -5.581 1.00 87.81 93 GLU A N 1
ATOM 732 C CA . GLU A 1 93 ? 22.859 -10.993 -6.059 1.00 87.81 93 GLU A CA 1
ATOM 733 C C . GLU A 1 93 ? 23.249 -9.577 -6.493 1.00 87.81 93 GLU A C 1
ATOM 735 O O . GLU A 1 93 ? 22.420 -8.824 -7.013 1.00 87.81 93 GLU A O 1
ATOM 740 N N . ALA A 1 94 ? 24.528 -9.228 -6.328 1.00 88.06 94 ALA A N 1
ATOM 741 C CA . ALA A 1 94 ? 25.031 -7.862 -6.500 1.00 88.06 94 ALA A CA 1
ATOM 742 C C . ALA A 1 94 ? 24.640 -7.217 -7.845 1.00 88.06 94 ALA A C 1
ATOM 744 O O . ALA A 1 94 ? 24.229 -6.054 -7.872 1.00 88.06 94 ALA A O 1
ATOM 745 N N . ASP A 1 95 ? 24.692 -7.976 -8.943 1.00 87.00 95 ASP A N 1
ATOM 746 C CA . ASP A 1 95 ? 24.330 -7.492 -10.279 1.00 87.00 95 ASP A CA 1
ATOM 747 C C . ASP A 1 95 ? 22.829 -7.189 -10.399 1.00 87.00 95 ASP A C 1
ATOM 749 O O . ASP A 1 95 ? 22.439 -6.119 -10.871 1.00 87.00 95 ASP A O 1
ATOM 753 N N . LYS A 1 96 ? 21.967 -8.084 -9.896 1.00 85.25 96 LYS A N 1
ATOM 754 C CA . LYS A 1 96 ? 20.509 -7.873 -9.861 1.00 85.25 96 LYS A CA 1
ATOM 755 C C . LYS A 1 96 ? 20.136 -6.722 -8.929 1.00 85.25 96 LYS A C 1
ATOM 757 O O . LYS A 1 96 ? 19.294 -5.898 -9.273 1.00 85.25 96 LYS A O 1
ATOM 762 N N . LEU A 1 97 ? 20.801 -6.622 -7.779 1.00 86.50 97 LEU A N 1
ATOM 763 C CA . LEU A 1 97 ? 20.610 -5.540 -6.817 1.00 86.50 97 LEU A CA 1
ATOM 764 C C . LEU A 1 97 ? 20.997 -4.169 -7.394 1.00 86.50 97 LEU A C 1
ATOM 766 O O . LEU A 1 97 ? 20.372 -3.169 -7.043 1.00 86.50 97 LEU A O 1
ATOM 770 N N . LYS A 1 98 ? 22.003 -4.121 -8.278 1.00 87.88 98 LYS A N 1
ATOM 771 C CA . LYS A 1 98 ? 22.424 -2.911 -8.999 1.00 87.88 98 LYS A CA 1
ATOM 772 C C . LYS A 1 98 ? 21.432 -2.502 -10.094 1.00 87.88 98 LYS A C 1
ATOM 774 O O . LYS A 1 98 ? 21.251 -1.308 -10.308 1.00 87.88 98 LYS A O 1
ATOM 779 N N . MET A 1 99 ? 20.797 -3.466 -10.766 1.00 86.50 99 MET A N 1
ATOM 780 C CA . MET A 1 99 ? 19.759 -3.212 -11.780 1.00 86.50 99 MET A CA 1
ATOM 781 C C . MET A 1 99 ? 18.389 -2.855 -11.178 1.00 86.50 99 MET A C 1
ATOM 783 O O . MET A 1 99 ? 17.561 -2.255 -11.857 1.00 86.50 99 MET A O 1
ATOM 787 N N . ARG A 1 100 ? 18.136 -3.217 -9.913 1.00 89.38 100 ARG A N 1
ATOM 788 C CA . ARG A 1 100 ? 16.850 -3.012 -9.235 1.00 89.38 100 ARG A CA 1
ATOM 789 C C . ARG A 1 100 ? 16.551 -1.536 -8.957 1.00 89.38 100 ARG A C 1
ATOM 791 O O . ARG A 1 100 ? 17.144 -0.932 -8.059 1.00 89.38 100 ARG A O 1
ATOM 798 N N . GLU A 1 101 ? 15.515 -1.013 -9.604 1.00 91.50 101 GLU A N 1
ATOM 799 C CA . GLU A 1 101 ? 14.890 0.257 -9.228 1.00 91.50 101 GLU A CA 1
ATOM 800 C C . GLU A 1 101 ? 14.007 0.076 -7.979 1.00 91.50 101 GLU A C 1
ATOM 802 O O . GLU A 1 101 ? 13.270 -0.904 -7.862 1.00 91.50 101 GLU A O 1
ATOM 807 N N . VAL A 1 102 ? 14.060 1.020 -7.036 1.00 92.81 102 VAL A N 1
ATOM 808 C CA . VAL A 1 102 ? 13.183 1.028 -5.853 1.00 92.81 102 VAL A CA 1
ATOM 809 C C . VAL A 1 102 ? 12.102 2.086 -6.035 1.00 92.81 102 VAL A C 1
ATOM 811 O O . VAL A 1 102 ? 12.404 3.277 -6.076 1.00 92.81 102 VAL A O 1
ATOM 814 N N . VAL A 1 103 ? 10.845 1.651 -6.066 1.00 94.38 103 VAL A N 1
ATOM 815 C CA . VAL A 1 103 ? 9.669 2.522 -6.161 1.00 94.38 103 VAL A CA 1
ATOM 816 C C . VAL A 1 103 ? 8.988 2.553 -4.800 1.00 94.38 103 VAL A C 1
ATOM 818 O O . VAL A 1 103 ? 8.668 1.509 -4.240 1.00 94.38 103 VAL A O 1
ATOM 821 N N . LYS A 1 104 ? 8.757 3.737 -4.237 1.00 95.69 104 LYS A N 1
ATOM 822 C CA . LYS A 1 104 ? 7.919 3.882 -3.037 1.00 95.69 104 LYS A CA 1
ATOM 823 C C . LYS A 1 104 ? 6.473 4.110 -3.466 1.00 95.69 104 LYS A C 1
ATOM 825 O O . LYS A 1 104 ? 6.248 4.778 -4.471 1.00 95.69 104 LYS A O 1
ATOM 830 N N . ILE A 1 105 ? 5.534 3.554 -2.707 1.00 96.62 105 ILE A N 1
ATOM 831 C CA . ILE A 1 105 ? 4.100 3.798 -2.864 1.00 96.62 105 ILE A CA 1
ATOM 832 C C . ILE A 1 105 ? 3.568 4.320 -1.531 1.00 96.62 105 ILE A C 1
ATOM 834 O O . ILE A 1 105 ? 3.741 3.668 -0.496 1.00 96.62 105 ILE A O 1
ATOM 838 N N . ASP A 1 106 ? 2.935 5.489 -1.566 1.00 97.38 106 ASP A N 1
ATOM 839 C CA . ASP A 1 106 ? 2.273 6.106 -0.418 1.00 97.38 106 ASP A CA 1
ATOM 840 C C . ASP A 1 106 ? 0.754 6.020 -0.596 1.00 97.38 106 ASP A C 1
ATOM 842 O O . ASP A 1 106 ? 0.175 6.706 -1.433 1.00 97.38 106 ASP A O 1
ATOM 846 N N . ILE A 1 107 ? 0.096 5.167 0.192 1.00 98.00 107 ILE A N 1
ATOM 847 C CA . ILE A 1 107 ? -1.344 4.908 0.048 1.00 98.00 107 ILE A CA 1
ATOM 848 C C . ILE A 1 107 ? -2.233 6.139 0.299 1.00 98.00 107 ILE A C 1
ATOM 850 O O . ILE A 1 107 ? -3.378 6.150 -0.158 1.00 98.00 107 ILE A O 1
ATOM 854 N N . ALA A 1 108 ? -1.731 7.155 1.008 1.00 97.69 108 ALA A N 1
ATOM 855 C CA . ALA A 1 108 ? -2.466 8.379 1.312 1.00 97.69 108 ALA A CA 1
ATOM 856 C C . ALA A 1 108 ? -2.126 9.522 0.342 1.00 97.69 108 ALA A C 1
ATOM 858 O O . ALA A 1 108 ? -3.029 10.248 -0.066 1.00 97.69 108 ALA A O 1
ATOM 859 N N . ASN A 1 109 ? -0.847 9.668 -0.027 1.00 97.44 109 ASN A N 1
ATOM 860 C CA . ASN A 1 109 ? -0.353 10.817 -0.794 1.00 97.44 109 ASN A CA 1
ATOM 861 C C . ASN A 1 109 ? -0.203 10.580 -2.311 1.00 97.44 109 ASN A C 1
ATOM 863 O O . ASN A 1 109 ? -0.123 11.557 -3.053 1.00 97.44 109 ASN A O 1
ATOM 867 N N . ASP A 1 110 ? -0.118 9.334 -2.790 1.00 97.25 110 ASP A N 1
ATOM 868 C CA . ASP A 1 110 ? 0.057 9.067 -4.224 1.00 97.25 110 ASP A CA 1
ATOM 869 C C . ASP A 1 110 ? -1.243 9.290 -5.018 1.00 97.25 110 ASP A C 1
ATOM 871 O O . ASP A 1 110 ? -2.313 8.814 -4.633 1.00 97.25 110 ASP A O 1
ATOM 875 N N . ASP A 1 111 ? -1.131 9.930 -6.188 1.00 96.06 111 ASP A N 1
ATOM 876 C CA . ASP A 1 111 ? -2.261 10.166 -7.095 1.00 96.06 111 ASP A CA 1
ATOM 877 C C . ASP A 1 111 ? -2.966 8.864 -7.519 1.00 96.06 111 ASP A C 1
ATOM 879 O O . ASP A 1 111 ? -2.362 7.963 -8.116 1.00 96.06 111 ASP A O 1
ATOM 883 N N . VAL A 1 112 ? -4.280 8.819 -7.289 1.00 96.25 112 VAL A N 1
ATOM 884 C CA . VAL A 1 112 ? -5.189 7.754 -7.736 1.00 96.25 112 VAL A CA 1
ATOM 885 C C . VAL A 1 112 ? -5.956 8.228 -8.969 1.00 96.25 112 VAL A C 1
ATOM 887 O O . VAL A 1 112 ? -6.438 9.360 -9.022 1.00 96.25 112 VAL A O 1
ATOM 890 N N . SER A 1 113 ? -6.096 7.367 -9.982 1.00 93.12 113 SER A N 1
ATOM 891 C CA . SER A 1 113 ? -6.825 7.746 -11.195 1.00 93.12 113 SER A CA 1
ATOM 892 C C . SER A 1 113 ? -8.319 7.934 -10.904 1.00 93.12 113 SER A C 1
ATOM 894 O O . SER A 1 113 ? -8.909 7.206 -10.106 1.00 93.12 113 SER A O 1
ATOM 896 N N . ARG A 1 114 ? -8.975 8.875 -11.596 1.00 93.75 114 ARG A N 1
ATOM 897 C CA . ARG A 1 114 ? -10.411 9.160 -11.400 1.00 93.75 114 ARG A CA 1
ATOM 898 C C . ARG A 1 114 ? -11.316 7.932 -11.602 1.00 93.75 114 ARG A C 1
ATOM 900 O O . ARG A 1 114 ? -12.406 7.904 -11.047 1.00 93.75 114 ARG A O 1
ATOM 907 N N . GLY A 1 115 ? -10.889 6.955 -12.406 1.00 93.56 115 GLY A N 1
ATOM 908 C CA . GLY A 1 115 ? -11.629 5.708 -12.626 1.00 93.56 115 GLY A CA 1
ATOM 909 C C . GLY A 1 115 ? -11.436 4.656 -11.529 1.00 93.56 115 GLY A C 1
ATOM 910 O O . GLY A 1 115 ? -12.262 3.759 -11.422 1.00 93.56 115 GLY A O 1
ATOM 911 N N . ASP A 1 116 ? -10.377 4.774 -10.724 1.00 92.81 116 ASP A N 1
ATOM 912 C CA . ASP A 1 116 ? -10.105 3.884 -9.587 1.00 92.81 116 ASP A CA 1
ATOM 913 C C . ASP A 1 116 ? -10.569 4.468 -8.250 1.00 92.81 116 ASP A C 1
ATOM 915 O O . ASP A 1 116 ? -10.768 3.724 -7.294 1.00 92.81 116 ASP A O 1
ATOM 919 N N . TYR A 1 117 ? -10.686 5.798 -8.154 1.00 97.00 117 TYR A N 1
ATOM 920 C CA . TYR A 1 117 ? -10.995 6.463 -6.895 1.00 97.00 117 TYR A CA 1
ATOM 921 C C . TYR A 1 117 ? -12.381 6.070 -6.375 1.00 97.00 117 TYR A C 1
ATOM 923 O O . TYR A 1 117 ? -13.404 6.375 -6.995 1.00 97.00 117 TYR A O 1
ATOM 931 N N . LYS A 1 118 ? -12.402 5.476 -5.180 1.00 95.56 118 LYS A N 1
ATOM 932 C CA . LYS A 1 118 ? -13.600 5.278 -4.366 1.00 95.56 118 LYS A CA 1
ATOM 933 C C . LYS A 1 118 ? -13.388 5.934 -3.007 1.00 95.56 118 LYS A C 1
ATOM 935 O O . LYS A 1 118 ? -12.308 5.844 -2.427 1.00 95.56 118 LYS A O 1
ATOM 940 N N . GLU A 1 119 ? -14.419 6.607 -2.510 1.00 96.56 119 GLU A N 1
ATOM 941 C CA . GLU A 1 119 ? -14.354 7.371 -1.260 1.00 96.56 119 GLU A CA 1
ATOM 942 C C . GLU A 1 119 ? -14.274 6.472 -0.014 1.00 96.56 119 GLU A C 1
ATOM 944 O O . GLU A 1 119 ? -13.636 6.840 0.971 1.00 96.56 119 GLU A O 1
ATOM 949 N N . ASP A 1 120 ? -14.852 5.271 -0.074 1.00 96.25 120 ASP A N 1
ATOM 950 C CA . ASP A 1 120 ? -14.760 4.233 0.959 1.00 96.25 120 ASP A CA 1
ATOM 951 C C . ASP A 1 120 ? -13.422 3.464 0.940 1.00 96.25 120 ASP A C 1
ATOM 953 O O . ASP A 1 120 ? -13.115 2.732 1.880 1.00 96.25 120 ASP A O 1
ATOM 957 N N . GLU A 1 121 ? -12.593 3.683 -0.085 1.00 96.88 121 GLU A N 1
ATOM 958 C CA . GLU A 1 121 ? -11.226 3.161 -0.233 1.00 96.88 121 GLU A CA 1
ATOM 959 C C . GLU A 1 121 ? -10.191 4.306 -0.157 1.00 96.88 121 GLU A C 1
ATOM 961 O O . GLU A 1 121 ? -9.160 4.297 -0.841 1.00 96.88 121 GLU A O 1
ATOM 966 N N . ASP A 1 122 ? -10.482 5.333 0.656 1.00 98.25 122 ASP A N 1
ATOM 967 C CA . ASP A 1 122 ? -9.635 6.514 0.837 1.00 98.25 122 ASP A CA 1
ATOM 968 C C . ASP A 1 122 ? -8.979 6.611 2.230 1.00 98.25 122 ASP A C 1
ATOM 970 O O . ASP A 1 122 ? -9.633 7.035 3.188 1.00 98.25 122 ASP A O 1
ATOM 974 N N . PRO A 1 123 ? -7.676 6.285 2.382 1.00 98.31 123 PRO A N 1
ATOM 975 C CA . PRO A 1 123 ? -6.974 6.334 3.669 1.00 98.31 123 PRO A CA 1
ATOM 976 C C . PRO A 1 123 ? -6.950 7.712 4.335 1.00 98.31 123 PRO A C 1
ATOM 978 O O . PRO A 1 123 ? -6.846 7.795 5.558 1.00 98.31 123 PRO A O 1
ATOM 981 N N . VAL A 1 124 ? -7.075 8.789 3.553 1.00 98.19 124 VAL A N 1
ATOM 982 C CA . VAL A 1 124 ? -7.146 10.177 4.044 1.00 98.19 124 VAL A CA 1
ATOM 983 C C . VAL A 1 124 ? -8.489 10.472 4.732 1.00 98.19 124 VAL A C 1
ATOM 985 O O . VAL A 1 124 ? -8.579 11.393 5.542 1.00 98.19 124 VAL A O 1
ATOM 988 N N . LYS A 1 125 ? -9.530 9.676 4.452 1.00 98.06 125 LYS A N 1
ATOM 989 C CA . LYS A 1 125 ? -10.882 9.807 5.024 1.00 98.06 125 LYS A CA 1
ATOM 990 C C . LYS A 1 125 ? -11.227 8.681 6.000 1.00 98.06 125 LYS A C 1
ATOM 992 O O . LYS A 1 125 ? -11.986 8.894 6.942 1.00 98.06 125 LYS A O 1
ATOM 997 N N . TYR A 1 126 ? -10.678 7.487 5.784 1.00 98.38 126 TYR A N 1
ATOM 998 C CA . TYR A 1 126 ? -10.997 6.292 6.555 1.00 98.38 126 TYR A CA 1
ATOM 999 C C . TYR A 1 126 ? -10.419 6.320 7.975 1.00 98.38 126 TYR A C 1
ATOM 1001 O O . TYR A 1 126 ? -9.224 6.534 8.176 1.00 98.38 126 TYR A O 1
ATOM 1009 N N . LYS A 1 127 ? -11.259 5.993 8.962 1.00 98.12 127 LYS A N 1
ATOM 1010 C CA . LYS A 1 127 ? -10.843 5.708 10.337 1.00 98.12 127 LYS A CA 1
ATOM 1011 C C . LYS A 1 127 ? -11.472 4.408 10.825 1.00 98.12 127 LYS A C 1
ATOM 1013 O O . LYS A 1 127 ? -12.697 4.296 10.875 1.00 98.12 127 LYS A O 1
ATOM 1018 N N . SER A 1 128 ? -10.626 3.468 11.237 1.00 98.00 128 SER A N 1
ATOM 1019 C CA . SER A 1 128 ? -11.043 2.187 11.804 1.00 98.00 128 SER A CA 1
ATOM 1020 C C . SER A 1 128 ? -11.707 2.377 13.166 1.00 98.00 128 SER A C 1
ATOM 1022 O O . SER A 1 128 ? -11.132 2.985 14.071 1.00 98.00 128 SER A O 1
ATOM 1024 N N . GLN A 1 129 ? -12.898 1.805 13.329 1.00 98.12 129 GLN A N 1
ATOM 1025 C CA . GLN A 1 129 ? -13.618 1.753 14.601 1.00 98.12 129 GLN A CA 1
ATOM 1026 C C . GLN A 1 129 ? -13.082 0.643 15.518 1.00 98.12 129 GLN A C 1
ATOM 1028 O O . GLN A 1 129 ? -13.115 0.799 16.736 1.00 98.12 129 GLN A O 1
ATOM 1033 N N . LYS A 1 130 ? -12.546 -0.458 14.963 1.00 97.44 130 LYS A N 1
ATOM 1034 C CA . LYS A 1 130 ? -11.949 -1.554 15.753 1.00 97.44 130 LYS A CA 1
ATOM 1035 C C . LYS A 1 130 ? -10.585 -1.198 16.349 1.00 97.44 130 LYS A C 1
ATOM 1037 O O . LYS A 1 130 ? -10.268 -1.660 17.439 1.00 97.44 130 LYS A O 1
ATOM 1042 N N . THR A 1 131 ? -9.768 -0.424 15.630 1.00 96.88 131 THR A N 1
ATOM 1043 C CA . THR A 1 131 ? -8.362 -0.154 16.001 1.00 96.88 131 THR A CA 1
ATOM 1044 C C . THR A 1 131 ? -8.072 1.310 16.326 1.00 96.88 131 THR A C 1
ATOM 1046 O O . THR A 1 131 ? -7.008 1.619 16.855 1.00 96.88 131 THR A O 1
ATOM 1049 N N . GLY A 1 132 ? -8.975 2.230 15.972 1.00 97.38 132 GLY A N 1
ATOM 1050 C CA . GLY A 1 132 ? -8.765 3.673 16.095 1.00 97.38 132 GLY A CA 1
ATOM 1051 C C . GLY A 1 132 ? -7.773 4.274 15.089 1.00 97.38 132 GLY A C 1
ATOM 1052 O O . GLY A 1 132 ? -7.573 5.490 15.122 1.00 97.38 132 GLY A O 1
ATOM 1053 N N . ARG A 1 133 ? -7.159 3.467 14.209 1.00 97.19 133 ARG A N 1
ATOM 1054 C CA . ARG A 1 133 ? -6.161 3.915 13.221 1.00 97.19 133 ARG A CA 1
ATOM 1055 C C . ARG A 1 133 ? -6.807 4.703 12.079 1.00 97.19 133 ARG A C 1
ATOM 1057 O O . ARG A 1 133 ? -7.921 4.399 11.653 1.00 97.19 133 ARG A O 1
ATOM 1064 N N . GLY A 1 134 ? -6.070 5.685 11.563 1.00 96.56 134 GLY A N 1
ATOM 1065 C CA . GLY A 1 134 ? -6.557 6.655 10.579 1.00 96.56 134 GLY A CA 1
ATOM 1066 C C . GLY A 1 134 ? -7.356 7.818 11.201 1.00 96.56 134 GLY A C 1
ATOM 1067 O O . GLY A 1 134 ? -7.648 7.807 12.403 1.00 96.56 134 GLY A O 1
ATOM 1068 N N . PRO A 1 135 ? -7.720 8.841 10.406 1.00 97.88 135 PRO A N 1
ATOM 1069 C CA . PRO A 1 135 ? -7.344 9.030 9.001 1.00 97.88 135 PRO A CA 1
ATOM 1070 C C . PRO A 1 135 ? -5.857 9.345 8.808 1.00 97.88 135 PRO A C 1
ATOM 1072 O O . PRO A 1 135 ? -5.209 9.903 9.691 1.00 97.88 135 PRO A O 1
ATOM 1075 N N . LEU A 1 136 ? -5.318 9.005 7.637 1.00 97.50 136 LEU A N 1
ATOM 1076 C CA . LEU A 1 136 ? -3.946 9.323 7.222 1.00 97.50 136 LEU A CA 1
ATOM 1077 C C . LEU A 1 136 ? -3.888 10.708 6.555 1.00 97.50 136 LEU A C 1
ATOM 1079 O O . LEU A 1 136 ? -3.439 10.848 5.424 1.00 97.50 136 LEU A O 1
ATOM 1083 N N . SER A 1 137 ? -4.414 11.731 7.234 1.00 95.56 137 SER A N 1
ATOM 1084 C CA . SER A 1 137 ? -4.546 13.093 6.692 1.00 95.56 137 SER A CA 1
ATOM 1085 C C . SER A 1 137 ? -3.299 13.973 6.850 1.00 95.56 137 SER A C 1
ATOM 1087 O O . SER A 1 137 ? -3.241 15.058 6.274 1.00 95.56 137 SER A O 1
ATOM 1089 N N . ASP A 1 138 ? -2.301 13.522 7.613 1.00 95.88 138 ASP A N 1
ATOM 1090 C CA . ASP A 1 138 ? -0.974 14.139 7.690 1.00 95.88 138 ASP A CA 1
ATOM 1091 C C . ASP A 1 138 ? -0.121 13.677 6.490 1.00 95.88 138 ASP A C 1
ATOM 1093 O O . ASP A 1 138 ? 0.145 12.479 6.372 1.00 95.88 138 ASP A O 1
ATOM 1097 N N . PRO A 1 139 ? 0.391 14.576 5.626 1.00 94.88 139 PRO A N 1
ATOM 1098 C CA . PRO A 1 139 ? 1.302 14.195 4.545 1.00 94.88 139 PRO A CA 1
ATOM 1099 C C . PRO A 1 139 ? 2.577 13.482 5.022 1.00 94.88 139 PRO A C 1
ATOM 1101 O O . PRO A 1 139 ? 3.248 12.826 4.229 1.00 94.88 139 PRO A O 1
ATOM 1104 N N . GLN A 1 140 ? 2.932 13.589 6.308 1.00 95.44 140 GLN A N 1
ATOM 1105 C CA . GLN A 1 140 ? 4.053 12.883 6.932 1.00 95.44 140 GLN A CA 1
ATOM 1106 C C . GLN A 1 140 ? 3.621 11.708 7.828 1.00 95.44 140 GLN A C 1
ATOM 1108 O O . GLN A 1 140 ? 4.438 11.255 8.634 1.00 95.44 140 GLN A O 1
ATOM 1113 N N . TRP A 1 141 ? 2.403 11.171 7.653 1.00 95.56 141 TRP A N 1
ATOM 1114 C CA . TRP A 1 141 ? 1.805 10.101 8.472 1.00 95.56 141 TRP A CA 1
ATOM 1115 C C . TRP A 1 141 ? 2.754 8.928 8.777 1.00 95.56 141 TRP A C 1
ATOM 1117 O O . TRP A 1 141 ? 2.772 8.423 9.895 1.00 95.56 141 TRP A O 1
ATOM 1127 N N . ILE A 1 142 ? 3.612 8.538 7.825 1.00 93.62 142 ILE A N 1
ATOM 1128 C CA . ILE A 1 142 ? 4.620 7.466 7.970 1.00 93.62 142 ILE A CA 1
ATOM 1129 C C . ILE A 1 142 ? 5.544 7.671 9.191 1.00 93.62 142 ILE A C 1
ATOM 1131 O O . ILE A 1 142 ? 6.096 6.708 9.716 1.00 93.62 142 ILE A O 1
ATOM 1135 N N . LYS A 1 143 ? 5.740 8.916 9.647 1.00 92.62 143 LYS A N 1
ATOM 1136 C CA . LYS A 1 143 ? 6.576 9.261 10.810 1.00 92.62 143 LYS A CA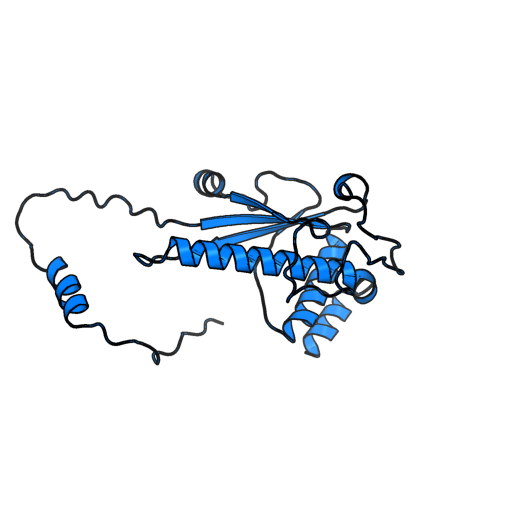 1
ATOM 1137 C C . LYS A 1 143 ? 5.808 9.321 12.134 1.00 92.62 143 LYS A C 1
ATOM 1139 O O . LYS A 1 143 ? 6.450 9.386 13.179 1.00 92.62 143 LYS A O 1
ATOM 1144 N N . SER A 1 144 ? 4.478 9.397 12.088 1.00 90.25 144 SER A N 1
ATOM 1145 C CA . SER A 1 144 ? 3.610 9.696 13.235 1.00 90.25 144 SER A CA 1
ATOM 1146 C C . SER A 1 144 ? 2.664 8.548 13.614 1.00 90.25 144 SER A C 1
ATOM 1148 O O . SER A 1 144 ? 2.065 8.600 14.687 1.00 90.25 144 SER A O 1
ATOM 1150 N N . VAL A 1 145 ? 2.561 7.496 12.792 1.00 91.81 145 VAL A N 1
ATOM 1151 C CA . VAL A 1 145 ? 1.789 6.276 13.092 1.00 91.81 145 VAL A CA 1
ATOM 1152 C C . VAL A 1 145 ? 2.648 5.150 13.677 1.00 91.81 145 VAL A C 1
ATOM 1154 O O . VAL A 1 145 ? 3.780 4.928 13.259 1.00 91.81 145 VAL A O 1
ATOM 1157 N N . GLU A 1 146 ? 2.056 4.381 14.588 1.00 91.25 146 GLU A N 1
ATOM 1158 C CA . GLU A 1 146 ? 2.542 3.084 15.068 1.00 91.25 146 GLU A CA 1
ATOM 1159 C C . GLU A 1 146 ? 1.295 2.200 15.318 1.00 91.25 146 GLU A C 1
ATOM 1161 O O . GLU A 1 146 ? 0.290 2.717 15.821 1.00 91.25 146 GLU A O 1
ATOM 1166 N N . PRO A 1 147 ? 1.297 0.897 14.981 1.00 94.19 147 PRO A N 1
ATOM 1167 C CA . PRO A 1 147 ? 2.369 0.148 14.329 1.00 94.19 147 PRO A CA 1
ATOM 1168 C C . PRO A 1 147 ? 2.582 0.527 12.862 1.00 94.19 147 PRO A C 1
ATOM 1170 O O . PRO A 1 147 ? 1.672 1.027 12.203 1.00 94.19 147 PRO A O 1
ATOM 1173 N N . VAL A 1 148 ? 3.783 0.255 12.349 1.00 92.69 148 VAL A N 1
ATOM 1174 C CA . VAL A 1 148 ? 4.133 0.436 10.934 1.00 92.69 148 VAL A CA 1
ATOM 1175 C C . VAL A 1 148 ? 4.881 -0.780 10.377 1.00 92.69 148 VAL A C 1
ATOM 1177 O O . VAL A 1 148 ? 5.707 -1.397 11.051 1.00 92.69 148 VAL A O 1
ATOM 1180 N N . MET A 1 149 ? 4.605 -1.114 9.118 1.00 93.62 149 MET A N 1
ATOM 1181 C CA . MET A 1 149 ? 5.273 -2.177 8.363 1.00 93.62 149 MET A CA 1
ATOM 1182 C C . MET A 1 149 ? 5.563 -1.727 6.928 1.00 93.62 149 MET A C 1
ATOM 1184 O O . MET A 1 149 ? 5.106 -0.672 6.478 1.00 93.62 149 MET A O 1
ATOM 1188 N N . THR A 1 150 ? 6.347 -2.513 6.188 1.00 93.62 150 THR A N 1
ATOM 1189 C CA . THR A 1 150 ? 6.532 -2.302 4.747 1.00 93.62 150 THR A CA 1
ATOM 1190 C C . THR A 1 150 ? 6.448 -3.624 3.992 1.00 93.62 150 THR A C 1
ATOM 1192 O O . THR A 1 150 ? 7.173 -4.574 4.295 1.00 93.62 150 THR A O 1
ATOM 1195 N N . ALA A 1 151 ? 5.578 -3.663 2.986 1.00 89.75 151 ALA A N 1
ATOM 1196 C CA . ALA A 1 151 ? 5.526 -4.713 1.979 1.00 89.75 151 ALA A CA 1
ATOM 1197 C C . ALA A 1 151 ? 6.542 -4.416 0.865 1.00 89.75 151 ALA A C 1
ATOM 1199 O O . ALA A 1 151 ? 6.606 -3.294 0.355 1.00 89.75 151 ALA A O 1
ATOM 1200 N N . TYR A 1 152 ? 7.330 -5.419 0.481 1.00 89.25 152 TYR A N 1
ATOM 1201 C CA . TYR A 1 152 ? 8.373 -5.343 -0.543 1.00 89.25 152 TYR A CA 1
ATOM 1202 C C . TYR A 1 152 ? 7.996 -6.256 -1.710 1.00 89.25 152 TYR A C 1
ATOM 1204 O O . TYR A 1 152 ? 8.347 -7.437 -1.733 1.00 89.25 152 TYR A O 1
ATOM 1212 N N . LYS A 1 153 ? 7.288 -5.714 -2.700 1.00 86.81 153 LYS A N 1
ATOM 1213 C CA . LYS A 1 153 ? 6.867 -6.449 -3.899 1.00 86.81 153 LYS A CA 1
ATOM 1214 C C . LYS A 1 153 ? 7.985 -6.367 -4.938 1.00 86.81 153 LYS A C 1
ATOM 1216 O O . LYS A 1 153 ? 8.221 -5.303 -5.511 1.00 86.81 153 LYS A O 1
ATOM 1221 N N . LEU A 1 154 ? 8.710 -7.464 -5.154 1.00 86.56 154 LEU A N 1
ATOM 1222 C CA . LEU A 1 154 ? 9.729 -7.544 -6.201 1.00 86.56 154 LEU A CA 1
ATOM 1223 C C . LEU A 1 154 ? 9.090 -8.044 -7.498 1.00 86.56 154 LEU A C 1
ATOM 1225 O O . LEU A 1 154 ? 8.738 -9.214 -7.612 1.00 86.56 154 LEU A O 1
ATOM 1229 N N . VAL A 1 155 ? 8.991 -7.163 -8.488 1.00 85.38 155 VAL A N 1
ATOM 1230 C CA . VAL A 1 155 ? 8.515 -7.488 -9.833 1.00 85.38 155 VAL A CA 1
ATOM 1231 C C . VAL A 1 155 ? 9.718 -7.569 -10.766 1.00 85.38 155 VAL A C 1
ATOM 1233 O O . VAL A 1 155 ? 10.521 -6.639 -10.853 1.00 85.38 155 VAL A O 1
ATOM 1236 N N . THR A 1 156 ? 9.848 -8.695 -11.465 1.00 82.81 156 THR A N 1
ATOM 1237 C CA . THR A 1 156 ? 10.854 -8.893 -12.514 1.00 82.81 156 THR A CA 1
ATOM 1238 C C . THR A 1 156 ? 10.136 -9.144 -13.829 1.00 82.81 156 THR A C 1
ATOM 1240 O O . THR A 1 156 ? 9.385 -10.110 -13.941 1.00 82.81 156 THR A O 1
ATOM 1243 N N . VAL A 1 157 ? 10.369 -8.287 -14.820 1.00 74.88 157 VAL A N 1
ATOM 1244 C CA . VAL A 1 157 ? 9.797 -8.410 -16.164 1.00 74.88 157 VAL A CA 1
ATOM 1245 C C . VAL A 1 157 ? 10.919 -8.738 -17.141 1.00 74.88 157 VAL A C 1
ATOM 1247 O O . VAL A 1 157 ? 11.931 -8.040 -17.200 1.00 74.88 157 VAL A O 1
ATOM 1250 N N . GLN A 1 158 ? 10.724 -9.795 -17.925 1.00 72.44 158 GLN A N 1
ATOM 1251 C CA . GLN A 1 158 ? 11.580 -10.147 -19.051 1.00 72.44 158 GLN A CA 1
ATOM 1252 C C . GLN A 1 158 ? 10.730 -10.091 -20.320 1.00 72.44 158 GLN A C 1
ATOM 1254 O O . GLN A 1 158 ? 9.874 -10.946 -20.536 1.00 72.44 158 GLN A O 1
ATOM 1259 N N . PHE A 1 159 ? 10.950 -9.078 -21.156 1.00 66.06 159 PHE A N 1
ATOM 1260 C CA . PHE A 1 159 ? 10.183 -8.882 -22.382 1.00 66.06 159 PHE A CA 1
ATOM 1261 C C . PHE A 1 159 ? 11.118 -8.514 -23.536 1.00 66.06 159 PHE A C 1
ATOM 1263 O O . PHE A 1 159 ? 11.815 -7.510 -23.479 1.00 66.06 159 PHE A O 1
ATOM 1270 N N . LYS A 1 160 ? 11.146 -9.332 -24.595 1.00 64.44 160 LYS A N 1
ATOM 1271 C CA . LYS A 1 160 ? 12.074 -9.167 -25.724 1.00 64.44 160 LYS A CA 1
ATOM 1272 C C . LYS A 1 160 ? 11.305 -9.052 -27.038 1.00 64.44 160 LYS A C 1
ATOM 1274 O O . LYS A 1 160 ? 11.051 -10.055 -27.697 1.00 64.44 160 LYS A O 1
ATOM 1279 N N . TRP A 1 161 ? 10.964 -7.824 -27.428 1.00 65.69 161 TRP A N 1
ATOM 1280 C CA . TRP A 1 161 ? 10.376 -7.534 -28.741 1.00 65.69 161 TRP A CA 1
ATOM 1281 C C . TRP A 1 161 ? 10.901 -6.203 -29.291 1.00 65.69 161 TRP A C 1
ATOM 1283 O O . TRP A 1 161 ? 10.634 -5.124 -28.751 1.00 65.69 161 TRP A O 1
ATOM 1293 N N . PHE A 1 162 ? 11.650 -6.293 -30.393 1.00 66.50 162 PHE A N 1
ATOM 1294 C CA . PHE A 1 162 ? 12.220 -5.149 -31.102 1.00 66.50 162 PHE A CA 1
ATOM 1295 C C . PHE A 1 162 ? 11.150 -4.101 -31.459 1.00 66.50 162 PHE A C 1
ATOM 1297 O O . PHE A 1 162 ? 10.074 -4.435 -31.953 1.00 66.50 162 PHE A O 1
ATOM 1304 N N . GLY A 1 163 ? 11.444 -2.825 -31.196 1.00 68.50 163 GLY A N 1
ATOM 1305 C CA . GLY A 1 163 ? 10.576 -1.687 -31.525 1.00 68.50 163 GLY A CA 1
ATOM 1306 C C . GLY A 1 163 ? 9.454 -1.364 -30.525 1.00 68.50 163 GLY A C 1
ATOM 1307 O O . GLY A 1 163 ? 8.920 -0.256 -30.581 1.00 68.50 163 GLY A O 1
ATOM 1308 N N . ILE A 1 164 ? 9.110 -2.263 -29.589 1.00 70.75 164 ILE A N 1
ATOM 1309 C CA . ILE A 1 164 ? 8.040 -2.014 -28.594 1.00 70.75 164 ILE A CA 1
ATOM 1310 C C . ILE A 1 164 ? 8.435 -2.241 -27.128 1.00 70.75 164 ILE A C 1
ATOM 1312 O O . ILE A 1 164 ? 7.685 -1.813 -26.253 1.00 70.75 164 ILE A O 1
ATOM 1316 N N . GLN A 1 165 ? 9.594 -2.847 -26.849 1.00 64.50 165 GLN A N 1
ATOM 1317 C CA . GLN A 1 165 ? 10.042 -3.221 -25.499 1.00 64.50 165 GLN A CA 1
ATOM 1318 C C . GLN A 1 165 ? 9.815 -2.130 -24.436 1.00 64.50 165 GLN A C 1
ATOM 1320 O O . GLN A 1 165 ? 8.984 -2.316 -23.552 1.00 64.50 165 GLN A O 1
ATOM 1325 N N . GLY A 1 166 ? 10.439 -0.954 -24.572 1.00 70.88 166 GLY A N 1
ATOM 1326 C CA . GLY A 1 166 ? 10.299 0.130 -23.589 1.00 70.88 166 GLY A CA 1
ATOM 1327 C C . GLY A 1 166 ? 8.873 0.691 -23.440 1.00 70.88 166 GLY A C 1
ATOM 1328 O O . GLY A 1 166 ? 8.547 1.274 -22.408 1.00 70.88 166 GLY A O 1
ATOM 1329 N N . LYS A 1 167 ? 7.980 0.509 -24.426 1.00 76.00 167 LYS A N 1
ATOM 1330 C CA . LYS A 1 167 ? 6.553 0.861 -24.275 1.00 76.00 167 LYS A CA 1
ATOM 1331 C C . LYS A 1 167 ? 5.820 -0.171 -23.419 1.00 76.00 167 LYS A C 1
ATOM 1333 O O . LYS A 1 167 ? 5.042 0.212 -22.551 1.00 76.00 167 LYS A O 1
ATOM 1338 N N . VAL A 1 168 ? 6.087 -1.458 -23.647 1.00 75.88 168 VAL A N 1
ATOM 1339 C CA . VAL A 1 168 ? 5.489 -2.568 -22.889 1.00 75.88 168 VAL A CA 1
ATOM 1340 C C . VAL A 1 168 ? 6.000 -2.585 -21.449 1.00 75.88 168 VAL A C 1
ATOM 1342 O O . VAL A 1 168 ? 5.201 -2.688 -20.525 1.00 75.88 168 VAL A O 1
ATOM 1345 N N . GLU A 1 169 ? 7.301 -2.390 -21.236 1.00 74.00 169 GLU A N 1
ATOM 1346 C CA . GLU A 1 169 ? 7.891 -2.276 -19.899 1.00 74.00 169 GLU A CA 1
ATOM 1347 C C . GLU A 1 169 ? 7.269 -1.126 -19.099 1.00 74.00 169 GLU A C 1
ATOM 1349 O O . GLU A 1 169 ? 6.827 -1.342 -17.973 1.00 74.00 169 GLU A O 1
ATOM 1354 N N . ASN A 1 170 ? 7.170 0.077 -19.677 1.00 77.31 170 ASN A N 1
ATOM 1355 C CA . ASN A 1 170 ? 6.531 1.215 -19.009 1.00 77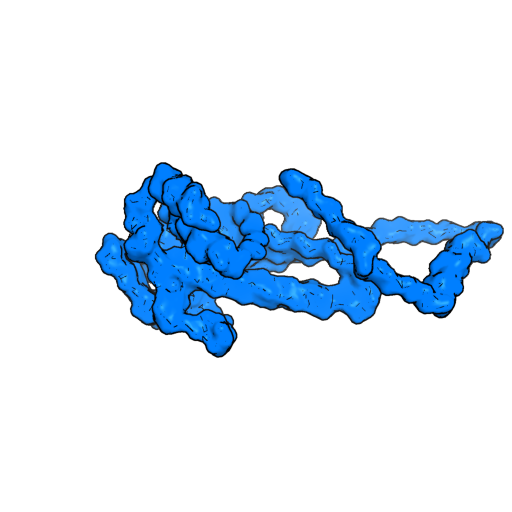.31 170 ASN A CA 1
ATOM 1356 C C . ASN A 1 170 ? 5.041 0.960 -18.719 1.00 77.31 170 ASN A C 1
ATOM 1358 O O . ASN A 1 170 ? 4.562 1.314 -17.643 1.00 77.31 170 ASN A O 1
ATOM 1362 N N . PHE A 1 171 ? 4.315 0.311 -19.636 1.00 79.88 171 PHE A N 1
ATOM 1363 C CA . PHE A 1 171 ? 2.914 -0.067 -19.428 1.00 79.88 171 PHE A CA 1
ATOM 1364 C C . PHE A 1 171 ? 2.741 -1.057 -18.266 1.00 79.88 171 PHE A C 1
ATOM 1366 O O . PHE A 1 171 ? 1.881 -0.849 -17.407 1.00 79.88 171 PHE A O 1
ATOM 1373 N N . ILE A 1 172 ? 3.578 -2.098 -18.194 1.00 77.88 172 ILE A N 1
ATOM 1374 C CA . ILE A 1 172 ? 3.552 -3.069 -17.091 1.00 77.88 172 ILE A CA 1
ATOM 1375 C C . ILE A 1 172 ? 3.877 -2.361 -15.770 1.00 77.88 172 ILE A C 1
ATOM 1377 O O . ILE A 1 172 ? 3.113 -2.478 -14.822 1.00 77.88 172 ILE A O 1
ATOM 1381 N N . GLN A 1 173 ? 4.931 -1.541 -15.713 1.00 77.44 173 GLN A N 1
ATOM 1382 C CA . GLN A 1 173 ? 5.292 -0.788 -14.501 1.00 77.44 173 GLN A CA 1
ATOM 1383 C C . GLN A 1 173 ? 4.166 0.118 -13.987 1.00 77.44 173 GLN A C 1
ATOM 1385 O O . GLN A 1 173 ? 3.928 0.184 -12.781 1.00 77.44 173 GLN A O 1
ATOM 1390 N N . GLN A 1 174 ? 3.492 0.839 -14.889 1.00 84.56 174 GLN A N 1
ATOM 1391 C CA . GLN A 1 174 ? 2.367 1.707 -14.537 1.00 84.56 174 GLN A CA 1
ATOM 1392 C C . GLN A 1 174 ? 1.173 0.890 -14.035 1.00 84.56 174 GLN A C 1
ATOM 1394 O O . GLN A 1 174 ? 0.523 1.296 -13.072 1.00 84.56 174 GLN A O 1
ATOM 1399 N N . THR A 1 175 ? 0.924 -0.273 -14.642 1.00 86.12 175 THR A N 1
ATOM 1400 C CA . THR A 1 175 ? -0.141 -1.203 -14.245 1.00 86.12 175 THR A CA 1
ATOM 1401 C C . THR A 1 175 ? 0.133 -1.804 -12.865 1.00 86.12 175 THR A C 1
ATOM 1403 O O . THR A 1 175 ? -0.729 -1.719 -11.997 1.00 86.12 175 THR A O 1
ATOM 1406 N N . GLU A 1 176 ? 1.346 -2.301 -12.616 1.00 86.62 176 GLU A N 1
ATOM 1407 C CA . GLU A 1 176 ? 1.784 -2.835 -11.317 1.00 86.62 176 GLU A CA 1
ATOM 1408 C C . GLU A 1 176 ? 1.736 -1.769 -10.214 1.00 86.62 176 GLU A C 1
ATOM 1410 O O . GLU A 1 176 ? 1.164 -1.998 -9.148 1.00 86.62 176 GLU A O 1
ATOM 1415 N N . ARG A 1 177 ? 2.250 -0.552 -10.466 1.00 92.69 177 ARG A N 1
ATOM 1416 C CA . ARG A 1 177 ? 2.165 0.544 -9.484 1.00 92.69 177 ARG A CA 1
ATOM 1417 C C . ARG A 1 177 ? 0.711 0.891 -9.153 1.00 92.69 177 ARG A C 1
ATOM 1419 O O . ARG A 1 177 ? 0.392 1.079 -7.982 1.00 92.69 177 ARG A O 1
ATOM 1426 N N . ARG A 1 178 ? -0.157 0.983 -10.168 1.00 92.69 178 ARG A N 1
ATOM 1427 C CA . ARG A 1 178 ? -1.596 1.260 -10.010 1.00 92.69 178 ARG A CA 1
ATOM 1428 C C . ARG A 1 178 ? -2.287 0.154 -9.209 1.00 92.69 178 ARG A C 1
ATOM 1430 O O . ARG A 1 178 ? -3.016 0.462 -8.271 1.00 92.69 178 ARG A O 1
ATOM 1437 N N . LEU A 1 179 ? -2.009 -1.109 -9.534 1.00 90.31 179 LEU A N 1
ATOM 1438 C CA . LEU A 1 179 ? -2.524 -2.278 -8.823 1.00 90.31 179 LEU A CA 1
ATOM 1439 C C . LEU A 1 179 ? -2.109 -2.250 -7.348 1.00 90.31 179 LEU A C 1
ATOM 1441 O O . LEU A 1 179 ? -2.971 -2.314 -6.474 1.00 90.31 179 LEU A O 1
ATOM 1445 N N . PHE A 1 180 ? -0.815 -2.087 -7.057 1.00 93.00 180 PHE A N 1
ATOM 1446 C CA . PHE A 1 180 ? -0.336 -2.033 -5.678 1.00 93.00 180 PHE A CA 1
ATOM 1447 C C . PHE A 1 180 ? -0.885 -0.825 -4.913 1.00 93.00 180 PHE A C 1
ATOM 1449 O O . PHE A 1 180 ? -1.260 -0.994 -3.756 1.00 93.00 180 PHE A O 1
ATOM 1456 N N . LEU A 1 181 ? -0.981 0.365 -5.510 1.00 96.62 181 LEU A N 1
ATOM 1457 C CA . LEU A 1 181 ? -1.574 1.523 -4.835 1.00 96.62 181 LEU A CA 1
ATOM 1458 C C . LEU A 1 181 ? -3.035 1.250 -4.445 1.00 96.62 181 LEU A C 1
ATOM 1460 O O . LEU A 1 181 ? -3.387 1.353 -3.270 1.00 96.62 181 LEU A O 1
ATOM 1464 N N . ASN A 1 182 ? -3.865 0.834 -5.403 1.00 94.81 182 ASN A N 1
ATOM 1465 C CA . ASN A 1 182 ? -5.297 0.631 -5.180 1.00 94.81 182 ASN A CA 1
ATOM 1466 C C . ASN A 1 182 ? -5.570 -0.536 -4.210 1.00 94.81 182 ASN A C 1
ATOM 1468 O O . ASN A 1 182 ? -6.357 -0.387 -3.275 1.00 94.81 182 ASN A O 1
ATOM 1472 N N . PHE A 1 183 ? -4.857 -1.659 -4.358 1.00 94.38 183 PHE A N 1
ATOM 1473 C CA . PHE A 1 183 ? -4.978 -2.812 -3.460 1.00 94.38 183 PHE A CA 1
ATOM 1474 C C . PHE A 1 183 ? -4.603 -2.463 -2.013 1.00 94.38 183 PHE A C 1
ATOM 1476 O O . PHE A 1 183 ? -5.331 -2.796 -1.084 1.00 94.38 183 PHE A O 1
ATOM 1483 N N . HIS A 1 184 ? -3.492 -1.759 -1.779 1.00 97.00 184 HIS A N 1
ATOM 1484 C CA . HIS A 1 184 ? -3.072 -1.465 -0.404 1.00 97.00 184 HIS A CA 1
ATOM 1485 C C . HIS A 1 184 ? -3.906 -0.352 0.256 1.00 97.00 184 HIS A C 1
ATOM 1487 O O . HIS A 1 184 ? -4.029 -0.334 1.483 1.00 97.00 184 HIS A O 1
ATOM 1493 N N . ARG A 1 185 ? -4.549 0.521 -0.535 1.00 98.12 185 ARG A N 1
ATOM 1494 C CA . ARG A 1 185 ? -5.617 1.410 -0.050 1.00 98.12 185 ARG A CA 1
ATOM 1495 C C . ARG A 1 185 ? -6.821 0.608 0.452 1.00 98.12 185 ARG A C 1
ATOM 1497 O O . ARG A 1 185 ? -7.254 0.837 1.578 1.00 98.12 185 ARG A O 1
ATOM 1504 N N . GLN A 1 186 ? -7.290 -0.382 -0.315 1.00 95.69 186 GLN A N 1
ATOM 1505 C CA . GLN A 1 186 ? -8.351 -1.313 0.107 1.00 95.69 186 GLN A CA 1
ATOM 1506 C C . GLN A 1 186 ? -7.978 -2.073 1.383 1.00 95.69 186 GLN A C 1
ATOM 1508 O O . GLN A 1 186 ? -8.739 -2.042 2.347 1.00 95.69 186 GLN A O 1
ATOM 1513 N N . VAL A 1 187 ? -6.782 -2.673 1.434 1.00 96.12 187 VAL A N 1
ATOM 1514 C CA . VAL A 1 187 ? -6.257 -3.386 2.616 1.00 96.12 187 VAL A CA 1
ATOM 1515 C C . VAL A 1 187 ? -6.368 -2.528 3.882 1.00 96.12 187 VAL A C 1
ATOM 1517 O O . VAL A 1 187 ? -6.845 -3.012 4.910 1.00 96.12 187 VAL A O 1
ATOM 1520 N N . PHE A 1 188 ? -5.985 -1.247 3.825 1.00 98.19 188 PHE A N 1
ATOM 1521 C CA . PHE A 1 188 ? -6.123 -0.346 4.972 1.00 98.19 188 PHE A CA 1
ATOM 1522 C C . PHE A 1 188 ? -7.584 0.036 5.259 1.00 98.19 188 PHE A C 1
ATOM 1524 O O . PHE A 1 188 ? -8.038 -0.095 6.397 1.00 98.19 188 PHE A O 1
ATOM 1531 N N . CYS A 1 189 ? -8.348 0.462 4.252 1.00 98.38 189 CYS A N 1
ATOM 1532 C CA . CYS A 1 189 ? -9.737 0.904 4.423 1.00 98.38 189 CYS A CA 1
ATOM 1533 C C . CYS A 1 189 ? -10.708 -0.228 4.802 1.00 98.38 189 CYS A C 1
ATOM 1535 O O . CYS A 1 189 ? -11.803 0.020 5.303 1.00 98.38 189 CYS A O 1
ATOM 1537 N N . TRP A 1 190 ? -10.307 -1.487 4.631 1.00 97.69 190 TRP A N 1
ATOM 1538 C CA . TRP A 1 190 ? -11.048 -2.661 5.088 1.00 97.69 190 TRP A CA 1
ATOM 1539 C C . TRP A 1 190 ? -10.576 -3.194 6.448 1.00 97.69 190 TRP A C 1
ATOM 1541 O O . TRP A 1 190 ? -11.001 -4.284 6.827 1.00 97.69 190 TRP A O 1
ATOM 1551 N N . THR A 1 191 ? -9.779 -2.433 7.219 1.00 98.12 191 THR A N 1
ATOM 1552 C CA . THR A 1 191 ? -9.316 -2.836 8.567 1.00 98.12 191 THR A CA 1
ATOM 1553 C C . THR A 1 191 ? -10.458 -3.357 9.436 1.00 98.12 191 THR A C 1
ATOM 1555 O O . THR A 1 191 ? -10.352 -4.435 10.012 1.00 98.12 191 THR A O 1
ATOM 1558 N N . ASP A 1 192 ? -11.603 -2.674 9.474 1.00 98.00 192 ASP A N 1
ATOM 1559 C CA . ASP A 1 192 ? -12.732 -3.130 10.294 1.00 98.00 192 ASP A CA 1
ATOM 1560 C C . ASP A 1 192 ? -13.391 -4.432 9.796 1.00 98.00 192 ASP A C 1
ATOM 1562 O O . ASP A 1 192 ? -14.062 -5.104 10.582 1.00 98.00 192 ASP A O 1
ATOM 1566 N N . LYS A 1 193 ? -13.173 -4.839 8.538 1.00 96.69 193 LYS A N 1
ATOM 1567 C CA . LYS A 1 193 ? -13.658 -6.115 7.991 1.00 96.69 193 LYS A CA 1
ATOM 1568 C C . LYS A 1 193 ? -12.764 -7.284 8.420 1.00 96.69 193 LYS A C 1
ATOM 1570 O O . LYS A 1 193 ? -13.277 -8.249 8.978 1.00 96.69 193 LYS A O 1
ATOM 1575 N N . TRP A 1 194 ? -11.446 -7.176 8.224 1.00 95.94 194 TRP A N 1
ATOM 1576 C CA . TRP A 1 194 ? -10.502 -8.278 8.475 1.00 95.94 194 TRP A CA 1
ATOM 1577 C C . TRP A 1 194 ? -9.896 -8.306 9.883 1.00 95.94 194 TRP A C 1
ATOM 1579 O O . TRP A 1 194 ? -9.452 -9.360 10.337 1.00 95.94 194 TRP A O 1
ATOM 1589 N N . HIS A 1 195 ? -9.864 -7.184 10.609 1.00 96.44 195 HIS A N 1
ATOM 1590 C CA . HIS A 1 195 ? -9.215 -7.143 11.919 1.00 96.44 195 HIS A CA 1
ATOM 1591 C C . HIS A 1 195 ? -9.970 -8.008 12.937 1.00 96.44 195 HIS A C 1
ATOM 1593 O O . HIS A 1 195 ? -11.153 -7.774 13.224 1.00 96.44 195 HIS A O 1
ATOM 1599 N N . GLY A 1 196 ? -9.255 -8.979 13.507 1.00 94.38 196 GLY A N 1
ATOM 1600 C CA . GLY A 1 196 ? -9.783 -9.991 14.423 1.00 94.38 196 GLY A CA 1
ATOM 1601 C C . GLY A 1 196 ? -10.184 -11.316 13.765 1.00 94.38 196 GLY A C 1
ATOM 1602 O O . GLY A 1 196 ? -10.599 -12.210 14.494 1.00 94.38 196 GLY A O 1
ATOM 1603 N N . LEU A 1 197 ? -10.060 -11.464 12.438 1.00 94.25 197 LEU A N 1
ATOM 1604 C CA . LEU A 1 197 ? -10.219 -12.765 11.779 1.00 94.25 197 LEU A CA 1
ATOM 1605 C C . LEU A 1 197 ? -9.034 -13.688 12.088 1.00 94.25 197 LEU A C 1
ATOM 1607 O O . LEU A 1 197 ? -7.882 -13.254 12.151 1.00 94.25 197 LEU A O 1
ATOM 1611 N N . THR A 1 198 ? -9.323 -14.976 12.240 1.00 92.38 198 THR A N 1
ATOM 1612 C CA . THR A 1 198 ? -8.330 -16.049 12.332 1.00 92.38 198 THR A CA 1
ATOM 1613 C C . THR A 1 198 ? -7.967 -16.585 10.945 1.00 92.38 198 THR A C 1
ATOM 1615 O O . THR A 1 198 ? -8.685 -16.385 9.967 1.00 92.38 198 THR A O 1
ATOM 1618 N N . MET A 1 199 ? -6.877 -17.352 10.849 1.00 84.81 199 MET A N 1
ATOM 1619 C CA . MET A 1 199 ? -6.536 -18.080 9.616 1.00 84.81 199 MET A CA 1
ATOM 1620 C C . MET A 1 199 ? -7.581 -19.142 9.227 1.00 84.81 199 MET A C 1
ATOM 1622 O O . MET A 1 199 ? -7.654 -19.526 8.061 1.00 84.81 199 MET A O 1
ATOM 1626 N N . GLU A 1 200 ? -8.383 -19.620 10.179 1.00 90.19 200 GLU A N 1
ATOM 1627 C CA . GLU A 1 200 ? -9.514 -20.516 9.917 1.00 90.19 200 GLU A CA 1
ATOM 1628 C C . GLU A 1 200 ? -10.687 -19.756 9.283 1.00 90.19 200 GLU A C 1
ATOM 1630 O O . GLU A 1 200 ? -11.259 -20.240 8.307 1.00 90.19 200 GLU A O 1
ATOM 1635 N N . ASP A 1 201 ? -10.972 -18.533 9.746 1.00 92.56 201 ASP A N 1
ATOM 1636 C CA . ASP A 1 201 ? -11.966 -17.653 9.118 1.00 92.56 201 ASP A CA 1
ATOM 1637 C C . ASP A 1 201 ? -11.570 -17.281 7.684 1.00 92.56 201 ASP A C 1
ATOM 1639 O O . ASP A 1 201 ? -12.419 -17.292 6.797 1.00 92.56 201 ASP A O 1
ATOM 1643 N N . ILE A 1 202 ? -10.283 -16.991 7.440 1.00 87.00 202 ILE A N 1
ATOM 1644 C CA . ILE A 1 202 ? -9.759 -16.696 6.096 1.00 87.00 202 ILE A CA 1
ATOM 1645 C C . ILE A 1 202 ? -9.996 -17.871 5.142 1.00 87.00 202 ILE A C 1
ATOM 1647 O O . ILE A 1 202 ? -10.601 -17.675 4.090 1.00 87.00 202 ILE A O 1
ATOM 1651 N N . ARG A 1 203 ? -9.623 -19.098 5.530 1.00 85.00 203 ARG A N 1
ATOM 1652 C CA . ARG A 1 203 ? -9.890 -20.302 4.719 1.00 85.00 203 ARG A CA 1
ATOM 1653 C C . ARG A 1 203 ? -11.385 -20.492 4.463 1.00 85.00 203 ARG A C 1
ATOM 1655 O O . ARG A 1 203 ? -11.789 -20.752 3.341 1.00 85.00 203 ARG A O 1
ATOM 1662 N N . ALA A 1 204 ? -12.224 -20.265 5.474 1.00 89.56 204 ALA A N 1
ATOM 1663 C CA . ALA A 1 204 ? -13.678 -20.345 5.342 1.00 89.56 204 ALA A CA 1
ATOM 1664 C C . ALA A 1 204 ? -14.316 -19.185 4.541 1.00 89.56 204 ALA A C 1
ATOM 1666 O O . ALA A 1 204 ? -15.534 -19.205 4.321 1.00 89.56 204 ALA A O 1
ATOM 1667 N N . ILE A 1 205 ? -13.545 -18.160 4.160 1.00 85.81 205 ILE A N 1
ATOM 1668 C CA . ILE A 1 205 ? -13.917 -17.130 3.178 1.00 85.81 205 ILE A CA 1
ATOM 1669 C C . ILE A 1 205 ? -13.436 -17.556 1.787 1.00 85.81 205 ILE A C 1
ATOM 1671 O O . ILE A 1 205 ? -14.215 -17.462 0.844 1.00 85.81 205 ILE A O 1
ATOM 1675 N N . GLU A 1 206 ? -12.206 -18.066 1.666 1.00 77.81 206 GLU A N 1
ATOM 1676 C CA . GLU A 1 206 ? -11.659 -18.628 0.421 1.00 77.81 206 GLU A CA 1
ATOM 1677 C C . GLU A 1 206 ? -12.530 -19.786 -0.108 1.00 77.81 206 GLU A C 1
ATOM 1679 O O . GLU A 1 206 ? -12.934 -19.749 -1.263 1.00 77.81 206 GLU A O 1
ATOM 1684 N N . ASP A 1 207 ? -12.930 -20.736 0.747 1.00 81.19 207 ASP A N 1
ATOM 1685 C CA . ASP A 1 207 ? -13.781 -21.894 0.405 1.00 81.19 207 ASP A CA 1
ATOM 1686 C C . ASP A 1 207 ? -15.217 -21.528 -0.044 1.00 81.19 207 ASP A C 1
ATOM 1688 O O . ASP A 1 207 ? -15.971 -22.396 -0.492 1.00 81.19 207 ASP A O 1
ATOM 1692 N N . LYS A 1 208 ? -15.645 -20.268 0.128 1.00 76.06 208 LYS A N 1
ATOM 1693 C CA . LYS A 1 208 ? -16.995 -19.786 -0.235 1.00 76.06 208 LYS A CA 1
ATOM 1694 C C . LYS A 1 208 ? -17.041 -19.002 -1.548 1.00 76.06 208 LYS A C 1
ATOM 1696 O O . LYS A 1 208 ? -18.142 -18.620 -1.954 1.00 76.06 208 LYS A O 1
ATOM 1701 N N . ASN A 1 209 ? -15.887 -18.729 -2.156 1.00 57.16 209 ASN A N 1
ATOM 1702 C CA . ASN A 1 209 ? -15.732 -17.872 -3.333 1.00 57.16 209 ASN A CA 1
ATOM 1703 C C . ASN A 1 209 ? -15.322 -18.684 -4.572 1.00 57.16 209 ASN A C 1
ATOM 1705 O O . ASN A 1 209 ? -15.744 -18.259 -5.669 1.00 57.16 209 ASN A O 1
#

pLDDT: mean 76.23, std 23.17, range [22.52, 98.38]

Sequence (209 aa):
MYVEPSHKNLVPLRKEERELISGEIASSGSGAFVFIAITQFEMLIKEFRVTLPMTVDEYQVAQLYSVAEASKNETGGGEGVERRFRKNVHELEADKLKMREVVKIDIANDDVSRGDYKEDEDPVKYKSQKTGRGPLSDPQWIKSVEPVMTAYKLVTVQFKWFGIQGKVENFIQQTERRLFLNFHRQVFCWTDKWHGLTMEDIRAIEDKN

Secondary structure (DSSP, 8-state):
---PPPS---PPPPHHHHHHHHHTT----S------------EEEEEEEEEESS-HHHHHHHHHHHHHHHGGG------EEESS--S-TT---HHHHHH-EEEEE-TTTSPPPTTT--GGG-TTT---TTT------STTGGGT-SS-EEEEEEEEEE---TTTHHHHHHHHHHHHHHHHHHHHHHHHHTHHHHTT--HHHHHHHHTT-

InterPro domains:
  IPR001666 Phosphatidylinositol transfer protein [PTHR10658] (87-208)
  IPR023393 START-like domain superfamily [G3DSA:3.30.530.20] (43-83)
  IPR023393 START-like domain superfamily [G3DSA:3.30.530.20] (84-209)
  IPR055261 Phosphatidylinositol transfer protein, N-terminal [PF02121] (43-82)
  IPR055261 Phosphatidylinositol transfer protein, N-terminal [PF02121] (86-208)